Protein AF-A0A831UT98-F1 (afdb_monomer_lite)

Foldseek 3Di:
DPDDDDPVVVLLVCLCVVVVCVPLQQQNDVVVQCVVQVDPDPVSVVVSRFVPGDRPHDAPDDTNVVSVVVSVVVSVCCCVPVVVVVVVPDDPVNVVVVCCCVVPVVVVVVVVVQLVQAQVVLCVLLVFDKAADDPCCCVQQVFGIWGDQPQAIEGEHEDEPVLCVDPCNPVVVVVNVVSQVVNCVPRVAGYFYFYWYDDPNGIDGPCCVSSVVVNVRSVVSCVVVVNDD

Radius of gyration: 29.31 Å; chains: 1; bounding box: 62×38×78 Å

Structure (mmCIF, N/CA/C/O backbone):
data_AF-A0A831UT98-F1
#
_entry.id   AF-A0A831UT98-F1
#
loop_
_atom_site.group_PDB
_atom_site.id
_atom_site.type_symbol
_atom_site.label_atom_id
_atom_site.label_alt_id
_atom_site.label_comp_id
_atom_site.label_asym_id
_atom_site.label_entity_id
_atom_site.label_seq_id
_atom_site.pdbx_PDB_ins_code
_atom_site.Cartn_x
_atom_site.Cartn_y
_atom_site.Cartn_z
_atom_site.occupancy
_atom_site.B_iso_or_equiv
_atom_site.auth_seq_id
_atom_site.auth_comp_id
_atom_site.auth_asym_id
_atom_site.auth_atom_id
_atom_site.pdbx_PDB_model_num
ATOM 1 N N . MET A 1 1 ? 24.362 -18.039 -20.438 1.00 44.22 1 MET A N 1
ATOM 2 C CA . MET A 1 1 ? 23.027 -17.631 -19.960 1.00 44.22 1 MET A CA 1
ATOM 3 C C . MET A 1 1 ? 23.217 -17.172 -18.519 1.00 44.22 1 MET A C 1
ATOM 5 O O . MET A 1 1 ? 23.420 -18.020 -17.660 1.00 44.22 1 MET A O 1
ATOM 9 N N . GLU A 1 2 ? 23.352 -15.858 -18.282 1.00 43.28 2 GLU A N 1
ATOM 10 C CA . GLU A 1 2 ? 23.457 -15.320 -16.909 1.00 43.28 2 GLU A CA 1
ATOM 11 C C . GLU A 1 2 ? 22.191 -15.727 -16.120 1.00 43.28 2 GLU A C 1
ATOM 13 O O . GLU A 1 2 ? 21.112 -15.805 -16.718 1.00 43.28 2 GLU A O 1
ATOM 18 N N . PRO A 1 3 ? 22.298 -16.054 -14.820 1.00 48.25 3 PRO A N 1
ATOM 19 C CA . PRO A 1 3 ? 21.160 -16.535 -14.046 1.00 48.25 3 PRO A CA 1
ATOM 20 C C . PRO A 1 3 ? 20.066 -15.462 -13.976 1.00 48.25 3 PRO A C 1
ATOM 22 O O . PRO A 1 3 ? 20.364 -14.288 -13.750 1.00 48.25 3 PRO A O 1
ATOM 25 N N . ARG A 1 4 ? 18.800 -15.880 -14.136 1.00 51.44 4 ARG A N 1
ATOM 26 C CA . ARG A 1 4 ? 17.636 -15.055 -13.772 1.00 51.44 4 ARG A CA 1
ATOM 27 C C . ARG A 1 4 ? 17.813 -14.638 -12.313 1.00 51.44 4 ARG A C 1
ATOM 29 O O . ARG A 1 4 ? 17.951 -15.508 -11.453 1.00 51.44 4 ARG A O 1
ATOM 36 N N . GLY A 1 5 ? 17.866 -13.334 -12.062 1.00 57.56 5 GLY A N 1
ATOM 37 C CA . GLY A 1 5 ? 18.204 -12.751 -10.763 1.00 57.56 5 GLY A CA 1
ATOM 38 C C . GLY A 1 5 ? 19.567 -12.052 -10.686 1.00 57.56 5 GLY A C 1
ATOM 39 O O . GLY A 1 5 ? 20.093 -11.897 -9.585 1.00 57.56 5 GLY A O 1
ATOM 40 N N . SER A 1 6 ? 20.163 -11.621 -11.804 1.00 75.00 6 SER A N 1
ATOM 41 C CA . SER A 1 6 ? 21.359 -10.765 -11.754 1.00 75.00 6 SER A CA 1
ATOM 42 C C . SER A 1 6 ? 20.999 -9.329 -11.333 1.00 75.00 6 SER A C 1
ATOM 44 O O . SER A 1 6 ? 19.924 -8.826 -11.666 1.00 75.00 6 SER A O 1
ATOM 46 N N . SER A 1 7 ? 21.904 -8.619 -10.644 1.00 80.81 7 SER A N 1
ATOM 47 C CA . SER A 1 7 ? 21.695 -7.210 -10.248 1.00 80.81 7 SER A CA 1
ATOM 48 C C . SER A 1 7 ? 21.334 -6.300 -11.433 1.00 80.81 7 SER A C 1
ATOM 50 O O . SER A 1 7 ? 20.654 -5.291 -11.257 1.00 80.81 7 SER A O 1
ATOM 52 N N . LYS A 1 8 ? 21.744 -6.670 -12.657 1.00 88.75 8 LYS A N 1
ATOM 53 C CA . LYS A 1 8 ? 21.399 -5.956 -13.894 1.00 88.75 8 LYS A CA 1
ATOM 54 C C . LYS A 1 8 ? 19.922 -6.115 -14.255 1.00 88.75 8 LYS A C 1
ATOM 56 O O . LYS A 1 8 ? 19.288 -5.132 -14.623 1.00 88.75 8 LYS A O 1
ATOM 61 N N . GLU A 1 9 ? 19.367 -7.322 -14.136 1.00 92.25 9 GLU A N 1
ATOM 62 C CA . GLU A 1 9 ? 17.955 -7.596 -14.438 1.00 92.25 9 GLU A CA 1
ATOM 63 C C . GLU A 1 9 ? 17.027 -6.767 -13.545 1.00 92.25 9 GLU A C 1
ATOM 65 O O . GLU A 1 9 ? 16.035 -6.221 -14.022 1.00 92.25 9 GLU A O 1
ATOM 70 N N . TRP A 1 10 ? 17.389 -6.592 -12.271 1.00 92.75 10 TRP A N 1
ATOM 71 C CA . TRP A 1 10 ? 16.634 -5.747 -11.346 1.00 92.75 10 TRP A CA 1
ATOM 72 C C . TRP A 1 10 ? 16.574 -4.283 -11.809 1.00 92.75 10 TRP A C 1
ATOM 74 O O . TRP A 1 10 ? 15.484 -3.712 -11.887 1.00 92.75 10 TRP A O 1
ATOM 84 N N . ILE A 1 11 ? 17.715 -3.698 -12.197 1.00 93.50 11 ILE A N 1
ATOM 85 C CA . ILE A 1 11 ? 17.782 -2.317 -12.712 1.00 93.50 11 ILE A CA 1
ATOM 86 C C . ILE A 1 11 ? 16.980 -2.188 -14.011 1.00 93.50 11 ILE A C 1
ATOM 88 O O . ILE A 1 11 ? 16.175 -1.266 -14.153 1.00 93.50 11 ILE A O 1
ATOM 92 N N . LEU A 1 12 ? 17.164 -3.129 -14.944 1.00 96.00 12 LEU A N 1
ATOM 93 C CA . LEU A 1 12 ? 16.445 -3.148 -16.217 1.00 96.00 12 LEU A CA 1
ATOM 94 C C . LEU A 1 12 ? 14.933 -3.231 -15.997 1.00 96.00 12 LEU A C 1
ATOM 96 O O . LEU A 1 12 ? 14.188 -2.478 -16.616 1.00 96.00 12 LEU A O 1
ATOM 100 N N . ASN A 1 13 ? 14.475 -4.086 -15.083 1.00 95.50 13 ASN A N 1
ATOM 101 C CA . ASN A 1 13 ? 13.057 -4.246 -14.786 1.00 95.50 13 ASN A CA 1
ATOM 102 C C . ASN A 1 13 ? 12.460 -2.989 -14.134 1.00 95.50 13 ASN A C 1
ATOM 104 O O . ASN A 1 13 ? 11.376 -2.553 -14.529 1.00 95.50 13 ASN A O 1
ATOM 108 N N . ILE A 1 14 ? 13.162 -2.365 -13.180 1.00 94.25 14 ILE A N 1
ATOM 109 C CA . ILE A 1 14 ? 12.727 -1.091 -12.582 1.00 94.25 14 ILE A CA 1
ATOM 110 C C . ILE A 1 14 ? 12.574 -0.026 -13.660 1.00 94.25 14 ILE A C 1
ATOM 112 O O . ILE A 1 14 ? 11.525 0.610 -13.746 1.00 94.25 14 ILE A O 1
ATOM 116 N N . ALA A 1 15 ? 13.588 0.136 -14.504 1.00 96.25 15 ALA A N 1
ATOM 117 C CA . ALA A 1 15 ? 13.576 1.101 -15.589 1.00 96.25 15 ALA A CA 1
ATOM 118 C C . ALA A 1 15 ? 12.428 0.831 -16.579 1.00 96.25 15 ALA A C 1
ATOM 120 O O . ALA A 1 15 ? 11.616 1.714 -16.863 1.00 96.25 15 ALA A O 1
ATOM 121 N N . PHE A 1 16 ? 12.304 -0.408 -17.053 1.00 96.94 16 PHE A N 1
ATOM 122 C CA . PHE A 1 16 ? 11.298 -0.809 -18.033 1.00 96.94 16 PHE A CA 1
ATOM 123 C C . PHE A 1 16 ? 9.865 -0.569 -17.529 1.00 96.94 16 PHE A C 1
ATOM 125 O O . PHE A 1 16 ? 9.021 -0.083 -18.283 1.00 96.94 16 PHE A O 1
ATOM 132 N N . ASN A 1 17 ? 9.604 -0.821 -16.239 1.00 96.88 17 ASN A N 1
ATOM 133 C CA . ASN A 1 17 ? 8.317 -0.517 -15.606 1.00 96.88 17 ASN A CA 1
ATOM 134 C C . ASN A 1 17 ? 8.116 0.980 -15.349 1.00 96.88 17 ASN A C 1
ATOM 136 O O . ASN A 1 17 ? 7.030 1.499 -15.611 1.00 96.88 17 ASN A O 1
ATOM 140 N N . ARG A 1 18 ? 9.139 1.682 -14.849 1.00 96.06 18 ARG A N 1
ATOM 141 C CA . ARG A 1 18 ? 9.070 3.115 -14.531 1.00 96.06 18 ARG A CA 1
ATOM 142 C C . ARG A 1 18 ? 8.706 3.947 -15.756 1.00 96.06 18 ARG A C 1
ATOM 144 O O . ARG A 1 18 ? 7.820 4.792 -15.671 1.00 96.06 18 ARG A O 1
ATOM 151 N N . TRP A 1 19 ? 9.355 3.684 -16.890 1.00 96.69 19 TRP A N 1
ATOM 152 C CA . TRP A 1 19 ? 9.052 4.342 -18.166 1.00 96.69 19 TRP A CA 1
ATOM 153 C C . TRP A 1 19 ? 7.964 3.632 -18.977 1.00 96.69 19 TRP A C 1
ATOM 155 O O . TRP A 1 19 ? 7.684 4.029 -20.104 1.00 96.69 19 TRP A O 1
ATOM 165 N N . GLN A 1 20 ? 7.312 2.627 -18.384 1.00 96.81 20 GLN A N 1
ATOM 166 C CA . GLN A 1 20 ? 6.131 1.952 -18.920 1.00 96.81 20 GLN A CA 1
ATOM 167 C C . GLN A 1 20 ? 6.330 1.273 -20.282 1.00 96.81 20 GLN A C 1
ATOM 169 O O . GLN A 1 20 ? 5.356 0.965 -20.968 1.00 96.81 20 GLN A O 1
ATOM 174 N N . TYR A 1 21 ? 7.569 0.965 -20.663 1.00 97.25 21 TYR A N 1
ATOM 175 C CA . TYR A 1 21 ? 7.864 0.277 -21.919 1.00 97.25 21 TYR A CA 1
ATOM 176 C C . TYR A 1 21 ? 7.291 -1.150 -21.972 1.00 97.25 21 TYR A C 1
ATOM 178 O O . TYR A 1 21 ? 7.141 -1.712 -23.051 1.00 97.25 21 TYR A O 1
ATOM 186 N N . ASN A 1 22 ? 6.878 -1.713 -20.831 1.00 94.88 22 ASN A N 1
ATOM 187 C CA . ASN A 1 22 ? 6.155 -2.984 -20.750 1.00 94.88 22 ASN A CA 1
ATOM 188 C C . ASN A 1 22 ? 4.653 -2.901 -21.076 1.00 94.88 22 ASN A C 1
ATOM 190 O O . ASN A 1 22 ? 3.966 -3.924 -21.061 1.00 94.88 22 ASN A O 1
ATOM 194 N N . ARG A 1 23 ? 4.096 -1.706 -21.288 1.00 96.88 23 ARG A N 1
ATOM 195 C CA . ARG A 1 23 ? 2.651 -1.526 -21.473 1.00 96.88 23 ARG A CA 1
ATOM 196 C C . ARG A 1 23 ? 2.213 -1.793 -22.919 1.00 96.88 23 ARG A C 1
ATOM 198 O O . ARG A 1 23 ? 3.001 -1.612 -23.848 1.00 96.88 23 ARG A O 1
ATOM 205 N N . PRO A 1 24 ? 0.923 -2.115 -23.151 1.00 97.00 24 PRO A N 1
ATOM 206 C CA . PRO A 1 24 ? 0.414 -2.416 -24.492 1.00 97.00 24 PRO A CA 1
ATOM 207 C C . PRO A 1 24 ? 0.608 -1.318 -25.541 1.00 97.00 24 PRO A C 1
ATOM 209 O O . PRO A 1 24 ? 0.622 -1.609 -26.733 1.00 97.00 24 PRO A O 1
ATOM 212 N N . HIS A 1 25 ? 0.788 -0.066 -25.124 1.00 95.69 25 HIS A N 1
ATOM 213 C CA . HIS A 1 25 ? 1.070 1.026 -26.048 1.00 95.69 25 HIS A CA 1
ATOM 214 C C . HIS A 1 25 ? 2.477 0.982 -26.660 1.00 95.69 25 HIS A C 1
ATOM 216 O O . HIS A 1 25 ? 2.677 1.625 -27.680 1.00 95.69 25 HIS A O 1
ATOM 222 N N . TYR A 1 26 ? 3.408 0.201 -26.103 1.00 96.88 26 TYR A N 1
ATOM 223 C CA . TYR A 1 26 ? 4.732 -0.048 -26.688 1.00 96.88 26 TYR A CA 1
ATOM 224 C C . TYR A 1 26 ? 4.892 -1.479 -27.207 1.00 96.88 26 TYR A C 1
ATOM 226 O O . TYR A 1 26 ? 5.498 -1.686 -28.245 1.00 96.88 26 TYR A O 1
ATOM 234 N N . VAL A 1 27 ? 4.342 -2.482 -26.521 1.00 97.06 27 VAL A N 1
ATOM 235 C CA . VAL A 1 27 ? 4.624 -3.895 -26.859 1.00 97.06 27 VAL A CA 1
ATOM 236 C C . VAL A 1 27 ? 3.394 -4.694 -27.286 1.00 97.06 27 VAL A C 1
ATOM 238 O O . VAL A 1 27 ? 3.493 -5.894 -27.539 1.00 97.06 27 VAL A O 1
ATOM 241 N N . GLY A 1 28 ? 2.227 -4.054 -27.376 1.00 96.88 28 GLY A N 1
ATOM 242 C CA . GLY A 1 28 ? 0.961 -4.734 -27.643 1.00 96.88 28 GLY A CA 1
ATOM 243 C C . GLY A 1 28 ? 0.465 -5.570 -26.456 1.00 96.88 28 GLY A C 1
ATOM 244 O O . GLY A 1 28 ? 1.067 -5.625 -25.380 1.00 96.88 28 GLY A O 1
ATOM 245 N N . LYS A 1 29 ? -0.692 -6.215 -26.617 1.00 97.00 29 LYS A N 1
ATOM 246 C CA . LYS A 1 29 ? -1.312 -7.020 -25.555 1.00 97.00 29 LYS A CA 1
ATOM 247 C C . LYS A 1 29 ? -0.688 -8.418 -25.480 1.00 97.00 29 LYS A C 1
ATOM 249 O O . LYS A 1 29 ? -1.28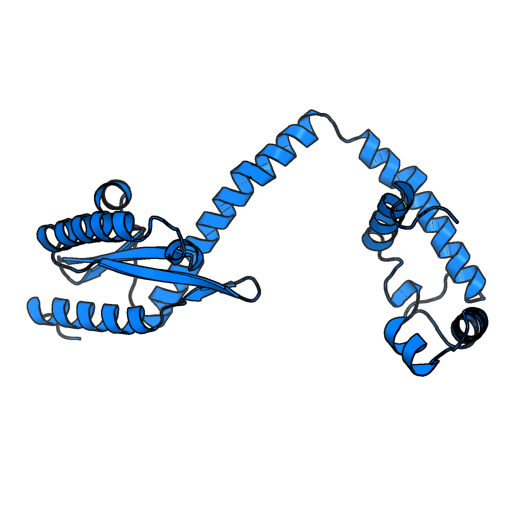1 -9.392 -25.942 1.00 97.00 29 LYS A O 1
ATOM 254 N N . LEU A 1 30 ? 0.500 -8.512 -24.882 1.00 96.31 30 LEU A N 1
ATOM 255 C CA . LEU A 1 30 ? 1.314 -9.737 -24.846 1.00 96.31 30 LEU A CA 1
ATOM 256 C C . LEU A 1 30 ? 0.546 -10.978 -24.364 1.00 96.31 30 LEU A C 1
ATOM 258 O O . LEU A 1 30 ? 0.514 -11.981 -25.067 1.00 96.31 30 LEU A O 1
ATOM 262 N N . SER A 1 31 ? -0.121 -10.908 -23.204 1.00 96.38 31 SER A N 1
ATOM 263 C CA . SER A 1 31 ? -0.831 -12.066 -22.632 1.00 96.38 31 SER A CA 1
ATOM 264 C C . SER A 1 31 ? -2.002 -12.556 -23.486 1.00 96.38 31 SER A C 1
ATOM 266 O O . SER A 1 31 ? -2.291 -13.745 -23.496 1.00 96.38 31 SER A O 1
ATOM 268 N N . GLU A 1 32 ? -2.711 -11.655 -24.166 1.00 97.44 32 GLU A N 1
ATOM 269 C CA . GLU A 1 32 ? -3.797 -12.012 -25.090 1.00 97.44 32 GLU A CA 1
ATOM 270 C C . GLU A 1 32 ? -3.213 -12.659 -26.350 1.00 97.44 32 GLU A C 1
ATOM 272 O O . GLU A 1 32 ? -3.573 -13.783 -26.689 1.00 97.44 32 GLU A O 1
ATOM 277 N N . SER A 1 33 ? -2.210 -12.005 -26.939 1.00 97.56 33 SER A N 1
ATOM 278 C CA . SER A 1 33 ? -1.583 -12.412 -28.198 1.00 97.56 33 SER A CA 1
ATOM 279 C C . SER A 1 33 ? -0.889 -13.772 -28.107 1.00 97.56 33 SER A C 1
ATOM 281 O O . SER A 1 33 ? -1.003 -14.585 -29.017 1.00 97.56 33 SER A O 1
ATOM 283 N N . ILE A 1 34 ? -0.183 -14.054 -27.005 1.00 98.00 34 ILE A N 1
ATOM 284 C CA . ILE A 1 34 ? 0.513 -15.339 -26.844 1.00 98.00 34 ILE A CA 1
ATOM 285 C C . ILE A 1 34 ? -0.460 -16.500 -26.604 1.00 98.00 34 ILE A C 1
ATOM 287 O O . ILE A 1 34 ? -0.178 -17.626 -27.006 1.00 98.00 34 ILE A O 1
ATOM 291 N N . ARG A 1 35 ? -1.624 -16.234 -25.991 1.00 98.12 35 ARG A N 1
ATOM 292 C CA . ARG A 1 35 ? -2.695 -17.232 -25.834 1.00 98.12 35 ARG A CA 1
ATOM 293 C C . ARG A 1 35 ? -3.400 -17.522 -27.153 1.00 98.12 35 ARG A C 1
ATOM 295 O O . ARG A 1 35 ? -3.726 -18.674 -27.399 1.00 98.12 35 ARG A O 1
ATOM 302 N N . GLU A 1 36 ? -3.613 -16.499 -27.978 1.00 97.50 36 GLU A N 1
ATOM 303 C CA . GLU A 1 36 ? -4.157 -16.655 -29.332 1.00 97.50 36 GLU A CA 1
ATOM 304 C C . GLU A 1 36 ? -3.189 -17.424 -30.243 1.00 97.50 36 GLU A C 1
ATOM 306 O O . GLU A 1 36 ? -3.605 -18.322 -30.968 1.00 97.50 36 GLU A O 1
ATOM 311 N N . CYS A 1 37 ? -1.891 -17.121 -30.156 1.00 97.19 37 CYS A N 1
ATOM 312 C CA . CYS A 1 37 ? -0.850 -17.816 -30.909 1.00 97.19 37 CYS A CA 1
ATOM 313 C C . CYS A 1 37 ? -0.673 -19.281 -30.474 1.00 97.19 37 CYS A C 1
ATOM 315 O O . CYS A 1 37 ? -0.448 -20.139 -31.324 1.00 97.19 37 CYS A O 1
ATOM 317 N N . ALA A 1 38 ? -0.756 -19.557 -29.165 1.00 97.38 38 ALA A N 1
ATOM 318 C CA . ALA A 1 38 ? -0.465 -20.859 -28.557 1.00 97.38 38 ALA A CA 1
ATOM 319 C C . ALA A 1 38 ? 0.823 -21.536 -29.106 1.00 97.38 38 ALA A C 1
ATOM 321 O O . ALA A 1 38 ? 0.775 -22.699 -29.522 1.00 97.38 38 ALA A O 1
ATOM 322 N N . PRO A 1 39 ? 1.973 -20.825 -29.129 1.00 97.69 39 PRO A N 1
ATOM 323 C CA . PRO A 1 39 ? 3.191 -21.300 -29.782 1.00 97.69 39 PRO A CA 1
ATOM 324 C C . PRO A 1 39 ? 3.818 -22.474 -29.022 1.00 97.69 39 PRO A C 1
ATOM 326 O O . PRO A 1 39 ? 3.790 -22.524 -27.789 1.00 97.69 39 PRO A O 1
ATOM 329 N N . ARG A 1 40 ? 4.429 -23.408 -29.754 1.00 97.88 40 ARG A N 1
ATOM 330 C CA . ARG A 1 40 ? 5.189 -24.540 -29.197 1.00 97.88 40 ARG A CA 1
ATOM 331 C C . ARG A 1 40 ? 6.674 -24.233 -29.062 1.00 97.88 40 ARG A C 1
ATOM 333 O O . ARG A 1 40 ? 7.344 -24.869 -28.251 1.00 97.88 40 ARG A O 1
ATOM 340 N N . THR A 1 41 ? 7.181 -23.280 -29.841 1.00 98.19 41 THR A N 1
ATOM 341 C CA . THR A 1 41 ? 8.582 -22.850 -29.794 1.00 98.19 41 THR A CA 1
ATOM 342 C C . THR A 1 41 ? 8.704 -21.332 -29.690 1.00 98.19 41 THR A C 1
ATOM 344 O O . THR A 1 41 ? 7.746 -20.591 -29.924 1.00 98.19 41 THR A O 1
ATOM 347 N N . LEU A 1 42 ? 9.895 -20.859 -29.317 1.00 97.38 42 LEU A N 1
ATOM 348 C CA . LEU A 1 42 ? 10.180 -19.427 -29.255 1.00 97.38 42 LEU A CA 1
ATOM 349 C C . LEU A 1 42 ? 10.124 -18.795 -30.649 1.00 97.38 42 LEU A C 1
ATOM 351 O O . LEU A 1 42 ? 9.556 -17.724 -30.809 1.00 97.38 42 LEU A O 1
ATOM 355 N N . GLU A 1 43 ? 10.639 -19.484 -31.659 1.00 98.12 43 GLU A N 1
ATOM 356 C CA . GLU A 1 43 ? 10.677 -19.009 -33.043 1.00 98.12 43 GLU A CA 1
ATOM 357 C C . GLU A 1 43 ? 9.258 -18.855 -33.614 1.00 98.12 43 GLU A C 1
ATOM 359 O O . GLU A 1 43 ? 8.968 -17.906 -34.344 1.00 98.12 43 GLU A O 1
ATOM 364 N N . GLU A 1 44 ? 8.342 -19.765 -33.254 1.00 98.12 44 GLU A N 1
ATOM 365 C CA . GLU A 1 44 ? 6.921 -19.636 -33.593 1.00 98.12 44 GLU A CA 1
ATOM 366 C C . GLU A 1 44 ? 6.305 -18.384 -32.963 1.00 98.12 44 GLU A C 1
ATOM 368 O O . GLU A 1 44 ? 5.559 -17.664 -33.635 1.00 98.12 44 GLU A O 1
ATOM 373 N N . TRP A 1 45 ? 6.644 -18.106 -31.701 1.00 98.25 45 TRP A N 1
ATOM 374 C CA . TRP A 1 45 ? 6.197 -16.903 -31.011 1.00 98.25 45 TRP A CA 1
ATOM 375 C C . TRP A 1 45 ? 6.775 -15.630 -31.632 1.00 98.25 45 TRP A C 1
ATOM 377 O O . TRP A 1 45 ? 6.017 -14.706 -31.906 1.00 98.25 45 TRP A O 1
ATOM 387 N N . GLU A 1 46 ? 8.084 -15.570 -31.882 1.00 98.00 46 GLU A N 1
ATOM 388 C CA . GLU A 1 46 ? 8.753 -14.401 -32.467 1.00 98.00 46 GLU A CA 1
ATOM 389 C C . GLU A 1 46 ? 8.168 -14.056 -33.835 1.00 98.00 46 GLU A C 1
ATOM 391 O O . GLU A 1 46 ? 7.780 -12.909 -34.073 1.00 98.00 46 GLU A O 1
ATOM 396 N N . ARG A 1 47 ? 8.000 -15.061 -34.705 1.00 98.00 47 ARG A N 1
ATOM 397 C CA . ARG A 1 47 ? 7.365 -14.875 -36.013 1.00 98.00 47 ARG A CA 1
ATOM 398 C C . ARG A 1 47 ? 5.945 -14.329 -35.870 1.00 98.00 47 ARG A C 1
ATOM 400 O O . ARG A 1 47 ? 5.615 -13.321 -36.493 1.00 98.00 47 ARG A O 1
ATOM 407 N N . TYR A 1 48 ? 5.114 -14.949 -35.026 1.00 98.38 48 TYR A N 1
ATOM 408 C CA . TYR A 1 48 ? 3.749 -14.466 -34.791 1.00 98.38 48 TYR A CA 1
ATOM 409 C C . TYR A 1 48 ? 3.740 -13.036 -34.244 1.00 98.38 48 TYR A C 1
ATOM 411 O O . TYR A 1 48 ? 2.961 -12.199 -34.700 1.00 98.38 48 TYR A O 1
ATOM 419 N N . TYR A 1 49 ? 4.613 -12.739 -33.283 1.00 98.44 49 TYR A N 1
ATOM 420 C CA . TYR A 1 49 ? 4.702 -11.435 -32.648 1.00 98.44 49 TYR A CA 1
ATOM 421 C C . TYR A 1 49 ? 5.018 -10.338 -33.667 1.00 98.44 49 TYR A C 1
ATOM 423 O O . TYR A 1 49 ? 4.262 -9.371 -33.783 1.00 98.44 49 TYR A O 1
ATOM 431 N N . PHE A 1 50 ? 6.085 -10.506 -34.452 1.00 98.12 50 PHE A N 1
ATOM 432 C CA . PHE A 1 50 ? 6.495 -9.503 -35.431 1.00 98.12 50 PHE A CA 1
ATOM 433 C C . PHE A 1 50 ? 5.483 -9.339 -36.570 1.00 98.12 50 PHE A C 1
ATOM 435 O O . PHE A 1 50 ? 5.257 -8.222 -37.045 1.00 98.12 50 PHE A O 1
ATOM 442 N N . GLU A 1 51 ? 4.791 -10.406 -36.964 1.00 96.94 51 GLU A N 1
ATOM 443 C CA . GLU A 1 51 ? 3.778 -10.343 -38.018 1.00 96.94 51 GLU A CA 1
ATOM 444 C C . GLU A 1 51 ? 2.444 -9.751 -37.545 1.00 96.94 51 GLU A C 1
ATOM 446 O O . GLU A 1 51 ? 1.851 -8.946 -38.266 1.00 96.94 51 GLU A O 1
ATOM 451 N N . LYS A 1 52 ? 1.959 -10.137 -36.357 1.00 97.12 52 LYS A N 1
ATOM 452 C CA . LYS A 1 52 ? 0.559 -9.925 -35.940 1.00 97.12 52 LYS A CA 1
ATOM 453 C C . LYS A 1 52 ? 0.382 -8.954 -34.783 1.00 97.12 52 LYS A C 1
ATOM 455 O O . LYS A 1 52 ? -0.631 -8.258 -34.732 1.00 97.12 52 LYS A O 1
ATOM 460 N N . VAL A 1 53 ? 1.328 -8.886 -33.850 1.00 97.50 53 VAL A N 1
ATOM 461 C CA . VAL A 1 53 ? 1.165 -8.066 -32.645 1.00 97.50 53 VAL A CA 1
ATOM 462 C C . VAL A 1 53 ? 1.581 -6.634 -32.936 1.00 97.50 53 VAL A C 1
ATOM 464 O O . VAL A 1 53 ? 2.632 -6.379 -33.520 1.00 97.50 53 VAL A O 1
ATOM 467 N N . ARG A 1 54 ? 0.747 -5.673 -32.534 1.00 96.88 54 ARG A N 1
ATOM 468 C CA . ARG A 1 54 ? 1.030 -4.245 -32.700 1.00 96.88 54 ARG A CA 1
ATOM 469 C C . ARG A 1 54 ? 0.803 -3.478 -31.398 1.00 96.88 54 ARG A C 1
ATOM 471 O O . ARG A 1 54 ? -0.105 -3.830 -30.635 1.00 96.88 54 ARG A O 1
ATOM 478 N N . PRO A 1 55 ? 1.610 -2.437 -31.130 1.00 97.00 55 PRO A N 1
ATOM 479 C CA . PRO A 1 55 ? 1.328 -1.499 -30.056 1.00 97.00 55 PRO A CA 1
ATOM 480 C C . PRO A 1 55 ? 0.001 -0.778 -30.292 1.00 97.00 55 PRO A C 1
ATOM 482 O O . PRO A 1 55 ? -0.436 -0.591 -31.426 1.00 97.00 55 PRO A O 1
ATOM 485 N N . THR A 1 56 ? -0.633 -0.317 -29.214 1.00 94.50 56 THR A N 1
ATOM 486 C CA . THR A 1 56 ? -1.842 0.518 -29.331 1.00 94.50 56 THR A CA 1
ATOM 487 C C . THR A 1 56 ? -1.533 1.967 -29.723 1.00 94.50 56 THR A C 1
ATOM 489 O O . THR A 1 56 ? -2.454 2.730 -29.998 1.00 94.50 56 THR A O 1
ATOM 492 N N . GLN A 1 57 ? -0.259 2.371 -29.710 1.00 93.94 57 GLN A N 1
ATOM 493 C CA . GLN A 1 57 ? 0.210 3.672 -30.190 1.00 93.94 57 GLN A CA 1
ATOM 494 C C . GLN A 1 57 ? 1.067 3.518 -31.447 1.00 93.94 57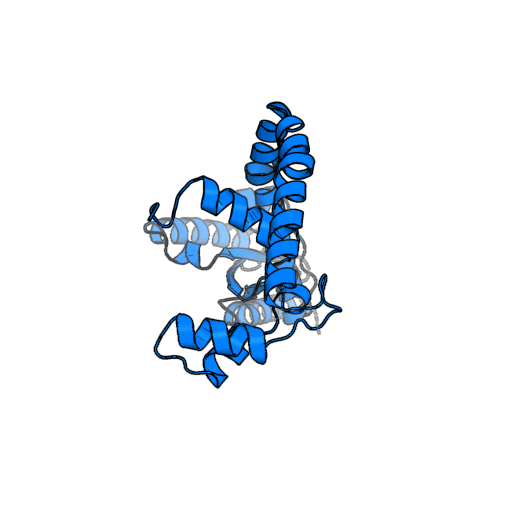 GLN A C 1
ATOM 496 O O . GLN A 1 57 ? 1.424 2.413 -31.850 1.00 93.94 57 GLN A O 1
ATOM 501 N N . LYS A 1 58 ? 1.394 4.653 -32.075 1.00 95.25 58 LYS A N 1
ATOM 502 C CA . LYS A 1 58 ? 2.245 4.691 -33.263 1.00 95.25 58 LYS A CA 1
ATOM 503 C C . LYS A 1 58 ? 3.610 4.064 -32.962 1.00 95.25 58 LYS A C 1
ATOM 505 O O . LYS A 1 58 ? 4.267 4.432 -31.989 1.00 95.25 58 LYS A O 1
ATOM 510 N N . MET A 1 59 ? 4.032 3.156 -33.837 1.00 96.50 59 MET A N 1
ATOM 511 C CA . MET A 1 59 ? 5.348 2.533 -33.766 1.00 96.50 59 MET A CA 1
ATOM 512 C C . MET A 1 59 ? 6.466 3.564 -33.939 1.00 96.50 59 MET A C 1
ATOM 514 O O . MET A 1 59 ? 6.313 4.589 -34.603 1.00 96.50 59 MET A O 1
ATOM 518 N N . LEU A 1 60 ? 7.602 3.268 -33.314 1.00 96.19 60 LEU A N 1
ATOM 519 C CA . LEU A 1 60 ? 8.800 4.113 -33.337 1.00 96.19 60 LEU A CA 1
ATOM 520 C C . LEU A 1 60 ? 9.687 3.861 -34.565 1.00 96.19 60 LEU A C 1
ATOM 522 O O . LEU A 1 60 ? 10.643 4.598 -34.776 1.00 96.19 60 LEU A O 1
ATOM 526 N N . ALA A 1 61 ? 9.372 2.821 -35.332 1.00 96.50 61 ALA A N 1
ATOM 527 C CA . ALA A 1 61 ? 10.046 2.412 -36.554 1.00 96.50 61 ALA A CA 1
ATOM 528 C C . ALA A 1 61 ? 9.034 1.731 -37.488 1.00 96.50 61 ALA A C 1
ATOM 530 O O . ALA A 1 61 ? 7.883 1.504 -37.097 1.00 96.50 61 ALA A O 1
ATOM 531 N N . ASP A 1 62 ? 9.469 1.403 -38.701 1.00 96.19 62 ASP A N 1
ATOM 532 C CA . ASP A 1 62 ? 8.601 0.856 -39.745 1.00 96.19 62 ASP A CA 1
ATOM 533 C C . ASP A 1 62 ? 8.264 -0.623 -39.509 1.00 96.19 62 ASP A C 1
ATOM 535 O O . ASP A 1 62 ? 7.158 -1.073 -39.819 1.00 96.19 62 ASP A O 1
ATOM 539 N N . THR A 1 63 ? 9.184 -1.377 -38.903 1.00 97.38 63 THR A N 1
ATOM 540 C CA . THR A 1 63 ? 8.984 -2.790 -38.558 1.00 97.38 63 THR A CA 1
ATOM 541 C C . THR A 1 63 ? 8.832 -3.002 -37.053 1.00 97.38 63 THR A C 1
ATOM 543 O O . THR A 1 63 ? 9.293 -2.207 -36.230 1.00 97.38 63 THR A O 1
ATOM 546 N N . MET A 1 64 ? 8.158 -4.092 -36.663 1.00 97.06 64 MET A N 1
ATOM 547 C CA . MET A 1 64 ? 7.937 -4.404 -35.245 1.00 97.06 64 MET A CA 1
ATOM 548 C C . MET A 1 64 ? 9.243 -4.765 -34.530 1.00 97.06 64 MET A C 1
ATOM 550 O O . MET A 1 64 ? 9.434 -4.407 -33.371 1.00 97.06 64 MET A O 1
ATOM 554 N N . GLU A 1 65 ? 10.165 -5.413 -35.237 1.00 97.38 65 GLU A N 1
ATOM 555 C CA . GLU A 1 65 ? 11.499 -5.725 -34.731 1.00 97.38 65 GLU A CA 1
ATOM 556 C C . GLU A 1 65 ? 12.317 -4.450 -34.473 1.00 97.38 65 GLU A C 1
ATOM 558 O O . GLU A 1 65 ? 12.817 -4.241 -33.366 1.00 97.38 65 GLU A O 1
ATOM 563 N N . GLU A 1 66 ? 12.387 -3.535 -35.444 1.00 97.88 66 GLU A N 1
ATOM 564 C CA . GLU A 1 66 ? 13.072 -2.251 -35.255 1.00 97.88 66 GLU A CA 1
ATOM 565 C C . GLU A 1 66 ? 12.401 -1.393 -34.182 1.00 97.88 66 GLU A C 1
ATOM 567 O O . GLU A 1 66 ? 13.084 -0.678 -33.450 1.00 97.88 66 GLU A O 1
ATOM 572 N N . HIS A 1 67 ? 11.078 -1.492 -34.041 1.00 98.00 67 HIS A N 1
ATOM 573 C CA . HIS A 1 67 ? 10.349 -0.819 -32.976 1.00 98.00 67 HIS A CA 1
ATOM 574 C C . HIS A 1 67 ? 10.783 -1.310 -31.588 1.00 98.00 67 HIS A C 1
ATOM 576 O O . HIS A 1 67 ? 11.020 -0.477 -30.709 1.00 98.00 67 HIS A O 1
ATOM 582 N N . LEU A 1 68 ? 10.942 -2.626 -31.391 1.00 98.06 68 LEU A N 1
ATOM 583 C CA . LEU A 1 68 ? 11.478 -3.176 -30.142 1.00 98.06 68 LEU A CA 1
ATOM 584 C C . LEU A 1 68 ? 12.933 -2.758 -29.908 1.00 98.06 68 LEU A C 1
ATOM 586 O O . LEU A 1 68 ? 13.284 -2.363 -28.794 1.00 98.06 68 LEU A O 1
ATOM 590 N N . ASN A 1 69 ? 13.766 -2.781 -30.951 1.00 98.12 69 ASN A N 1
ATOM 591 C CA . ASN A 1 69 ? 15.149 -2.310 -30.863 1.00 98.12 69 ASN A CA 1
ATOM 592 C C . ASN A 1 69 ? 15.212 -0.837 -30.437 1.00 98.12 69 ASN A C 1
ATOM 594 O O . ASN A 1 69 ? 16.021 -0.465 -29.587 1.00 98.12 69 ASN A O 1
ATOM 598 N N . GLU A 1 70 ? 14.323 0.000 -30.969 1.00 98.31 70 GLU A N 1
ATOM 599 C CA . GLU A 1 70 ? 14.233 1.413 -30.610 1.00 98.31 70 GLU A CA 1
ATOM 600 C C . GLU A 1 70 ? 13.743 1.627 -29.170 1.00 98.31 70 GLU A C 1
ATOM 602 O O . GLU A 1 70 ? 14.278 2.482 -28.461 1.00 98.31 70 GLU A O 1
ATOM 607 N N . ILE A 1 71 ? 12.802 0.812 -28.679 1.00 98.19 71 ILE A N 1
ATOM 608 C CA . ILE A 1 71 ? 12.452 0.785 -27.248 1.00 98.19 71 ILE A CA 1
ATOM 609 C C . ILE A 1 71 ? 13.695 0.463 -26.405 1.00 98.19 71 ILE A C 1
ATOM 611 O O . ILE A 1 71 ? 13.955 1.149 -25.416 1.00 98.19 71 ILE A O 1
ATOM 615 N N . GLY A 1 72 ? 14.492 -0.529 -26.813 1.00 98.12 72 GLY A N 1
ATOM 616 C CA . GLY A 1 72 ? 15.742 -0.896 -26.145 1.00 98.12 72 GLY A CA 1
ATOM 617 C C . GLY A 1 72 ? 16.763 0.247 -26.099 1.00 98.12 72 GLY A C 1
ATOM 618 O O . GLY A 1 72 ? 17.313 0.537 -25.035 1.00 98.12 72 GLY A O 1
ATOM 619 N N . ARG A 1 73 ? 16.972 0.959 -27.215 1.00 98.50 73 ARG A N 1
ATOM 620 C CA . ARG A 1 73 ? 17.860 2.139 -27.266 1.00 98.50 73 ARG A CA 1
ATOM 621 C C . ARG A 1 73 ? 17.380 3.254 -26.343 1.00 98.50 73 ARG A C 1
ATOM 623 O O . ARG A 1 73 ? 18.178 3.842 -25.615 1.00 98.50 73 ARG A O 1
ATOM 630 N N . ARG A 1 74 ? 16.075 3.526 -26.324 1.00 98.25 74 ARG A N 1
ATOM 631 C CA . ARG A 1 74 ? 15.497 4.540 -25.431 1.00 98.25 74 ARG A CA 1
ATOM 632 C C . ARG A 1 74 ? 15.619 4.143 -23.969 1.00 98.25 74 ARG A C 1
ATOM 634 O O . ARG A 1 74 ? 15.969 4.988 -23.151 1.00 98.25 74 ARG A O 1
ATOM 641 N N . LEU A 1 75 ? 15.384 2.873 -23.640 1.00 98.19 75 LEU A N 1
ATOM 642 C CA . LEU A 1 75 ? 15.603 2.343 -22.296 1.00 98.19 75 LEU A CA 1
ATOM 643 C C . LEU A 1 75 ? 17.059 2.541 -21.858 1.00 98.19 75 LEU A C 1
ATOM 645 O O . LEU A 1 75 ? 17.289 2.987 -20.736 1.00 98.19 75 LEU A O 1
ATOM 649 N N . TYR A 1 76 ? 18.024 2.267 -22.742 1.00 98.00 76 TYR A N 1
ATOM 650 C CA . TYR A 1 76 ? 19.439 2.514 -22.468 1.00 98.00 76 TYR A CA 1
ATOM 651 C C . TYR A 1 76 ? 19.692 3.981 -22.105 1.00 98.00 76 TYR A C 1
ATOM 653 O O . TYR A 1 76 ? 20.195 4.232 -21.015 1.00 98.00 76 TYR A O 1
ATOM 661 N N . VAL A 1 77 ? 19.248 4.933 -22.937 1.00 97.94 77 VAL A N 1
ATOM 662 C CA . VAL A 1 77 ? 19.381 6.380 -22.670 1.00 97.94 77 VAL A CA 1
ATOM 663 C C . VAL A 1 77 ? 18.733 6.767 -21.335 1.00 97.94 77 VAL A C 1
ATOM 665 O O . VAL A 1 77 ? 19.330 7.475 -20.524 1.00 97.94 77 VAL A O 1
ATOM 668 N N . LYS A 1 78 ? 17.524 6.260 -21.047 1.00 97.94 78 LYS A N 1
ATOM 669 C CA . LYS A 1 78 ? 16.841 6.503 -19.766 1.00 97.94 78 LYS A CA 1
ATOM 670 C C . LYS A 1 78 ? 17.655 6.033 -18.565 1.00 97.94 78 LYS A C 1
ATOM 672 O O . LYS A 1 78 ? 17.678 6.725 -17.552 1.00 97.94 78 LYS A O 1
ATOM 677 N N . ILE A 1 79 ? 18.322 4.889 -18.668 1.00 97.06 79 ILE A N 1
ATOM 678 C CA . ILE A 1 79 ? 19.154 4.358 -17.588 1.00 97.06 79 ILE A CA 1
ATOM 679 C C . ILE A 1 79 ? 20.478 5.123 -17.489 1.00 97.06 79 ILE A C 1
ATOM 681 O O . ILE A 1 79 ? 20.839 5.576 -16.406 1.00 97.06 79 ILE A O 1
ATOM 685 N N . SER A 1 80 ? 21.205 5.263 -18.599 1.00 97.00 80 SER A N 1
ATOM 686 C CA . SER A 1 80 ? 22.566 5.805 -18.611 1.00 97.00 80 SER A CA 1
ATOM 687 C C . SER A 1 80 ? 22.627 7.293 -18.291 1.00 97.00 80 SER A C 1
ATOM 689 O O . SER A 1 80 ? 23.640 7.746 -17.766 1.00 97.00 80 SER A O 1
ATOM 691 N N . GLU A 1 81 ? 21.565 8.036 -18.604 1.00 96.00 81 GLU A N 1
ATOM 692 C CA . GLU A 1 81 ? 21.491 9.476 -18.367 1.00 96.00 81 GLU A CA 1
ATOM 693 C C . GLU A 1 81 ? 20.591 9.792 -17.172 1.00 96.00 81 GLU A C 1
ATOM 695 O O . GLU A 1 81 ? 21.067 10.306 -16.166 1.00 96.00 81 GLU A O 1
ATOM 700 N N . GLN A 1 82 ? 19.298 9.457 -17.246 1.00 96.31 82 GLN A N 1
ATOM 701 C CA . GLN A 1 82 ? 18.323 9.921 -16.250 1.00 96.31 82 GLN A CA 1
ATOM 702 C C . GLN A 1 82 ? 18.436 9.148 -14.935 1.00 96.31 82 GLN A C 1
ATOM 704 O O . GLN A 1 82 ? 18.637 9.757 -13.890 1.00 96.31 82 GLN A O 1
ATOM 709 N N . LEU A 1 83 ? 18.354 7.811 -14.976 1.00 95.12 83 LEU A N 1
ATOM 710 C CA . LEU A 1 83 ? 18.440 6.994 -13.760 1.00 95.12 83 LEU A CA 1
ATOM 711 C C . LEU A 1 83 ? 19.783 7.185 -13.062 1.00 95.12 83 LEU A C 1
ATOM 713 O O . LEU A 1 83 ? 19.830 7.305 -11.844 1.00 95.12 83 LEU A O 1
ATOM 717 N N . ARG A 1 84 ? 20.869 7.210 -13.840 1.00 95.69 84 ARG A N 1
ATOM 718 C CA . ARG A 1 84 ? 22.212 7.423 -13.315 1.00 95.69 84 ARG A CA 1
ATOM 719 C C . ARG A 1 84 ? 22.336 8.776 -12.616 1.00 95.69 84 ARG A C 1
ATOM 721 O O . ARG A 1 84 ? 22.775 8.794 -11.474 1.00 95.69 84 ARG A O 1
ATOM 728 N N . ALA A 1 85 ? 21.923 9.869 -13.262 1.00 97.31 85 ALA A N 1
ATOM 729 C CA . ALA A 1 85 ? 21.990 11.200 -12.662 1.00 97.31 85 ALA A CA 1
ATOM 730 C C . ALA A 1 85 ? 21.141 11.302 -11.385 1.00 97.31 85 ALA A C 1
ATOM 732 O O . ALA A 1 85 ? 21.563 11.914 -10.411 1.00 97.31 85 ALA A O 1
ATOM 733 N N . GLU A 1 86 ? 19.966 10.671 -11.360 1.00 95.69 86 GLU A N 1
ATOM 734 C CA . GLU A 1 86 ? 19.126 10.628 -10.161 1.00 95.69 86 GLU A CA 1
ATOM 735 C C . GLU A 1 86 ? 19.760 9.817 -9.031 1.00 95.69 86 GLU A C 1
ATOM 737 O O . GLU A 1 86 ? 19.701 10.246 -7.886 1.00 95.69 86 GLU A O 1
ATOM 742 N N . ILE A 1 87 ? 20.389 8.676 -9.334 1.00 95.50 87 ILE A N 1
ATOM 743 C CA . ILE A 1 87 ? 21.121 7.885 -8.335 1.00 95.50 87 ILE A CA 1
ATOM 744 C C . ILE A 1 87 ? 22.304 8.684 -7.783 1.00 95.50 87 ILE A C 1
ATOM 746 O O . ILE A 1 87 ? 22.510 8.700 -6.576 1.00 95.50 87 ILE A O 1
ATOM 750 N N . GLU A 1 88 ? 23.062 9.357 -8.650 1.00 97.06 88 GLU A N 1
ATOM 751 C CA . GLU A 1 88 ? 24.197 10.198 -8.251 1.00 97.06 88 GLU A CA 1
ATOM 752 C C . GLU A 1 88 ? 23.759 11.418 -7.418 1.00 97.06 88 GLU A C 1
ATOM 754 O O . GLU A 1 88 ? 24.546 11.921 -6.620 1.00 97.06 88 GLU A O 1
ATOM 759 N N . ALA A 1 89 ? 22.510 11.873 -7.564 1.00 97.88 89 ALA A N 1
ATOM 760 C CA . ALA A 1 89 ? 21.943 12.967 -6.778 1.00 97.88 89 ALA A CA 1
ATOM 761 C C . ALA A 1 89 ? 21.448 12.544 -5.382 1.00 97.88 89 ALA A C 1
ATOM 763 O O . ALA A 1 89 ? 21.218 13.418 -4.548 1.00 97.88 89 ALA A O 1
ATOM 764 N N . ILE A 1 90 ? 21.270 11.242 -5.117 1.00 98.00 90 ILE A N 1
ATOM 765 C CA . ILE A 1 90 ? 20.836 10.751 -3.803 1.00 98.00 90 ILE A CA 1
ATOM 766 C C . ILE A 1 90 ? 21.977 10.914 -2.802 1.00 98.00 90 ILE A C 1
ATOM 768 O O . ILE A 1 90 ? 23.060 10.349 -2.965 1.00 98.00 90 ILE A O 1
ATOM 772 N N . THR A 1 91 ? 21.707 11.643 -1.724 1.00 98.44 91 THR A N 1
ATOM 773 C CA . THR A 1 91 ? 22.643 11.807 -0.614 1.00 98.44 91 THR A CA 1
ATOM 774 C C . THR A 1 91 ? 22.401 10.772 0.487 1.00 98.44 91 THR A C 1
ATOM 776 O O . THR A 1 91 ? 21.355 10.119 0.560 1.00 98.44 91 THR A O 1
ATOM 779 N N . GLU A 1 92 ? 23.374 10.623 1.386 1.00 98.31 92 GLU A N 1
ATOM 780 C CA . GLU A 1 92 ? 23.206 9.811 2.597 1.00 98.31 92 GLU A CA 1
ATOM 781 C C . GLU A 1 92 ? 22.046 10.324 3.468 1.00 98.31 92 GLU A C 1
ATOM 783 O O . GLU A 1 92 ? 21.251 9.526 3.967 1.00 98.31 92 GLU A O 1
ATOM 788 N N . GLU A 1 93 ? 21.889 11.646 3.581 1.00 98.25 93 GLU A N 1
ATOM 789 C CA . GLU A 1 93 ? 20.804 12.265 4.348 1.00 98.25 93 GLU A CA 1
ATOM 790 C C . GLU A 1 93 ? 19.429 11.921 3.763 1.00 98.25 93 GLU A C 1
ATOM 792 O O . GLU A 1 93 ? 18.523 11.569 4.516 1.00 98.25 93 GLU A O 1
ATOM 797 N N . ASP A 1 94 ? 19.271 11.921 2.433 1.00 98.25 94 ASP A N 1
ATOM 798 C CA . ASP A 1 94 ? 18.020 11.493 1.788 1.00 98.25 94 ASP A CA 1
ATOM 799 C C . ASP A 1 94 ? 17.655 10.057 2.180 1.00 98.25 94 ASP A C 1
ATOM 801 O O . ASP A 1 94 ? 16.489 9.744 2.437 1.00 98.25 94 ASP A O 1
ATOM 805 N N . CYS A 1 95 ? 18.657 9.177 2.266 1.00 98.25 95 CYS A N 1
ATOM 806 C CA . CYS A 1 95 ? 18.461 7.786 2.656 1.00 98.25 95 CYS A CA 1
ATOM 807 C C . CYS A 1 95 ? 18.057 7.671 4.132 1.00 98.25 95 CYS A C 1
ATOM 809 O O . CYS A 1 95 ? 17.095 6.965 4.448 1.00 98.25 95 CYS A O 1
ATOM 811 N N . ILE A 1 96 ? 18.746 8.384 5.029 1.00 97.31 96 ILE A N 1
ATOM 812 C CA . ILE A 1 96 ? 18.432 8.425 6.467 1.00 97.31 96 ILE A CA 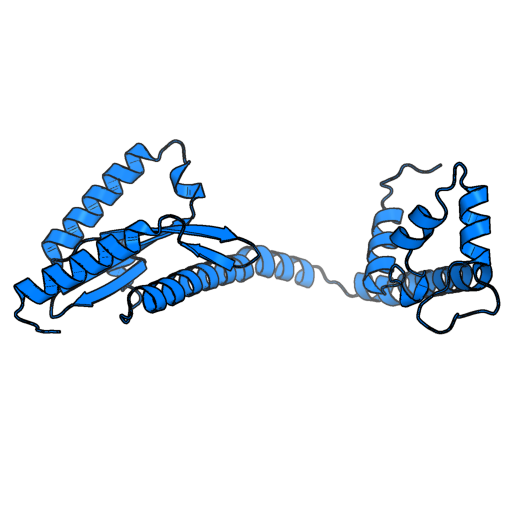1
ATOM 813 C C . ILE A 1 96 ? 17.010 8.958 6.685 1.00 97.31 96 ILE A C 1
ATOM 815 O O . ILE A 1 96 ? 16.207 8.330 7.385 1.00 97.31 96 ILE A O 1
ATOM 819 N N . GLN A 1 97 ? 16.661 10.070 6.035 1.00 98.06 97 GLN A N 1
ATOM 820 C CA . GLN A 1 97 ? 15.333 10.668 6.130 1.00 98.06 97 GLN A CA 1
ATOM 821 C C . GLN A 1 97 ? 14.256 9.761 5.553 1.00 98.06 97 GLN A C 1
ATOM 823 O O . GLN A 1 97 ? 13.198 9.618 6.162 1.00 98.06 97 GLN A O 1
ATOM 828 N N . TYR A 1 98 ? 14.508 9.097 4.423 1.00 97.25 98 TYR A N 1
ATOM 829 C CA . TYR A 1 98 ? 13.543 8.167 3.849 1.00 97.25 98 TYR A CA 1
ATOM 830 C C . TYR A 1 98 ? 13.278 6.967 4.767 1.00 97.25 98 TYR A C 1
ATOM 832 O O . TYR A 1 98 ? 12.126 6.555 4.921 1.00 97.25 98 TYR A O 1
ATOM 840 N N . VAL A 1 99 ? 14.308 6.432 5.433 1.00 96.62 99 VAL A N 1
ATOM 841 C CA . VAL A 1 99 ? 14.128 5.374 6.440 1.00 96.62 99 VAL A CA 1
ATOM 842 C C . VAL A 1 99 ? 13.268 5.880 7.598 1.00 96.62 99 VAL A C 1
ATOM 844 O O . VAL A 1 99 ? 12.294 5.217 7.954 1.00 96.62 99 VAL A O 1
ATOM 847 N N . TYR A 1 100 ? 13.561 7.060 8.152 1.00 95.00 100 TYR A N 1
ATOM 848 C CA . TYR A 1 100 ? 12.757 7.643 9.231 1.00 95.00 100 TYR A CA 1
ATOM 849 C C . TYR A 1 100 ? 11.304 7.899 8.800 1.00 95.00 100 TYR A C 1
ATOM 851 O O . TYR A 1 100 ? 10.358 7.546 9.507 1.00 95.00 100 TYR A O 1
ATOM 859 N N . GLU A 1 101 ? 11.114 8.465 7.612 1.00 96.19 101 GLU A N 1
ATOM 860 C CA . GLU A 1 101 ? 9.813 8.718 6.999 1.00 96.19 101 GLU A CA 1
ATOM 861 C C . GLU A 1 101 ? 8.993 7.429 6.886 1.00 96.19 101 GLU A C 1
ATOM 863 O O . GLU A 1 101 ? 7.844 7.377 7.325 1.00 96.19 101 GLU A O 1
ATOM 868 N N . VAL A 1 102 ? 9.580 6.363 6.340 1.00 92.31 102 VAL A N 1
ATOM 869 C CA . VAL A 1 102 ? 8.884 5.088 6.139 1.00 92.31 102 VAL A CA 1
ATOM 870 C C . VAL A 1 102 ? 8.611 4.374 7.457 1.00 92.31 102 VAL A C 1
ATOM 872 O O . VAL A 1 102 ? 7.508 3.860 7.641 1.00 92.31 102 VAL A O 1
ATOM 875 N N . VAL A 1 103 ? 9.587 4.331 8.364 1.00 91.00 103 VAL A N 1
ATOM 876 C CA . VAL A 1 103 ? 9.513 3.518 9.586 1.00 91.00 103 VAL A CA 1
ATOM 877 C C . VAL A 1 103 ? 8.728 4.211 10.692 1.00 91.00 103 VAL A C 1
ATOM 879 O O . VAL A 1 103 ? 7.973 3.538 11.389 1.00 91.00 103 VAL A O 1
ATOM 882 N N . ILE A 1 104 ? 8.873 5.527 10.859 1.00 90.19 104 ILE A N 1
ATOM 883 C CA . ILE A 1 104 ? 8.245 6.278 11.954 1.00 90.19 104 ILE A CA 1
ATOM 884 C C . ILE A 1 104 ? 6.999 7.015 11.472 1.00 90.19 104 ILE A C 1
ATOM 886 O O . ILE A 1 104 ? 5.915 6.808 12.018 1.00 90.19 104 ILE A O 1
ATOM 890 N N . LYS A 1 105 ? 7.118 7.869 10.448 1.00 82.38 105 LYS A N 1
ATOM 891 C CA . LYS A 1 105 ? 5.999 8.747 10.067 1.00 82.38 105 LYS A CA 1
ATOM 892 C C . LYS A 1 105 ? 4.877 7.978 9.383 1.00 82.38 105 LYS A C 1
ATOM 894 O O . LYS A 1 105 ? 3.743 7.993 9.857 1.00 82.38 105 LYS A O 1
ATOM 899 N N . ARG A 1 106 ? 5.179 7.239 8.312 1.00 87.94 106 ARG A N 1
ATOM 900 C CA . ARG A 1 106 ? 4.159 6.517 7.532 1.00 87.94 106 ARG A CA 1
ATOM 901 C C . ARG A 1 106 ? 3.465 5.418 8.335 1.00 87.94 106 ARG A C 1
ATOM 903 O O . ARG A 1 106 ? 2.280 5.173 8.105 1.00 87.94 106 ARG A O 1
ATOM 910 N N . THR A 1 107 ? 4.164 4.767 9.268 1.00 81.50 107 THR A N 1
ATOM 911 C CA . THR A 1 107 ? 3.559 3.766 10.164 1.00 81.50 107 THR A CA 1
ATOM 912 C C . THR A 1 107 ? 2.590 4.419 11.148 1.00 81.50 107 THR A C 1
ATOM 914 O O . THR A 1 107 ? 1.457 3.952 11.277 1.00 81.50 107 THR A O 1
ATOM 917 N N . PHE A 1 108 ? 2.980 5.535 11.772 1.00 81.31 108 PHE A N 1
ATOM 918 C CA . PHE A 1 108 ? 2.119 6.293 12.676 1.00 81.31 108 PHE A CA 1
ATOM 919 C C . PHE A 1 108 ? 0.892 6.868 11.959 1.00 81.31 108 PHE A C 1
ATOM 921 O O . PHE A 1 108 ? -0.240 6.678 12.403 1.00 81.31 108 PHE A O 1
ATOM 928 N N . GLU A 1 109 ? 1.082 7.499 10.801 1.00 80.12 109 GLU A N 1
ATOM 929 C CA . GLU A 1 109 ? -0.031 7.990 9.990 1.00 80.12 109 GLU A CA 1
ATOM 930 C C . GLU A 1 109 ? -0.957 6.862 9.525 1.00 80.12 109 GLU A C 1
ATOM 932 O O . GLU A 1 109 ? -2.177 7.027 9.485 1.00 80.12 109 GLU A O 1
ATOM 937 N N . GLY A 1 110 ? -0.385 5.710 9.159 1.00 81.25 110 GLY A N 1
ATOM 938 C CA . GLY A 1 110 ? -1.140 4.507 8.824 1.00 81.25 110 GLY A CA 1
ATOM 939 C C . GLY A 1 110 ? -2.053 4.095 9.973 1.00 81.25 110 GLY A C 1
ATOM 940 O O . GLY A 1 110 ? -3.252 3.932 9.764 1.00 81.25 110 GLY A O 1
ATOM 941 N N . TYR A 1 111 ? -1.509 4.022 11.186 1.00 80.56 111 TYR A N 1
ATOM 942 C CA . TYR A 1 111 ? -2.264 3.720 12.399 1.00 80.56 111 TYR A CA 1
ATOM 943 C C . TYR A 1 111 ? -3.389 4.731 12.680 1.00 80.56 111 TYR A C 1
ATOM 945 O O . TYR A 1 111 ? -4.519 4.331 12.971 1.00 80.56 111 TYR A O 1
ATOM 953 N N . LEU A 1 112 ? -3.131 6.036 12.537 1.00 77.94 112 LEU A N 1
ATOM 954 C CA . LEU A 1 112 ? -4.165 7.062 12.721 1.00 77.94 112 LEU A CA 1
ATOM 955 C C . LEU A 1 112 ? -5.299 6.936 11.696 1.00 77.94 112 LEU A C 1
ATOM 957 O O . LEU A 1 112 ? -6.474 7.016 12.063 1.00 77.94 112 LEU A O 1
ATOM 961 N N . ARG A 1 113 ? -4.967 6.696 10.420 1.00 79.56 113 ARG A N 1
ATOM 962 C CA . ARG A 1 113 ? -5.967 6.450 9.368 1.00 79.56 113 ARG A CA 1
ATOM 963 C C . ARG A 1 113 ? -6.813 5.220 9.686 1.00 79.56 113 ARG A C 1
ATOM 965 O O . ARG A 1 113 ? -8.031 5.281 9.568 1.00 79.56 113 ARG A O 1
ATOM 972 N N . GLU A 1 114 ? -6.189 4.136 10.147 1.00 75.19 114 GLU A N 1
ATOM 973 C CA . GLU A 1 114 ? -6.905 2.921 10.548 1.00 75.19 114 GLU A CA 1
ATOM 974 C C . GLU A 1 114 ? -7.903 3.178 11.682 1.00 75.19 114 GLU A C 1
ATOM 976 O O . GLU A 1 114 ? -9.055 2.747 11.586 1.00 75.19 114 GLU A O 1
ATOM 981 N N . LYS A 1 115 ? -7.492 3.903 12.733 1.00 74.00 115 LYS A N 1
ATOM 982 C CA . LYS A 1 115 ? -8.389 4.288 13.833 1.00 74.00 115 LYS A CA 1
ATOM 983 C C . LYS A 1 115 ? -9.580 5.102 13.331 1.00 74.00 115 LYS A C 1
ATOM 985 O O . LYS A 1 115 ? -10.717 4.780 13.671 1.00 74.00 115 LYS A O 1
ATOM 990 N N . LYS A 1 116 ? -9.326 6.104 12.485 1.00 78.75 116 LYS A N 1
ATOM 991 C CA . LYS A 1 116 ? -10.363 6.975 11.917 1.00 78.75 116 LYS A CA 1
ATOM 992 C C . LYS A 1 116 ? -11.373 6.206 11.057 1.00 78.75 116 LYS A C 1
ATOM 994 O O . LYS A 1 116 ? -12.571 6.392 11.222 1.00 78.75 116 LYS A O 1
ATOM 999 N N . THR A 1 117 ? -10.917 5.296 10.198 1.00 84.38 117 THR A N 1
ATOM 1000 C CA . THR A 1 117 ? -11.804 4.514 9.320 1.00 84.38 117 THR A CA 1
ATOM 1001 C C . THR A 1 117 ? -12.745 3.581 10.090 1.00 84.38 117 THR A C 1
ATOM 1003 O O . THR A 1 117 ? -13.884 3.383 9.669 1.00 84.38 117 THR A O 1
ATOM 1006 N N . VAL A 1 118 ? -12.298 2.994 11.207 1.00 83.50 118 VAL A N 1
ATOM 1007 C CA . VAL A 1 118 ?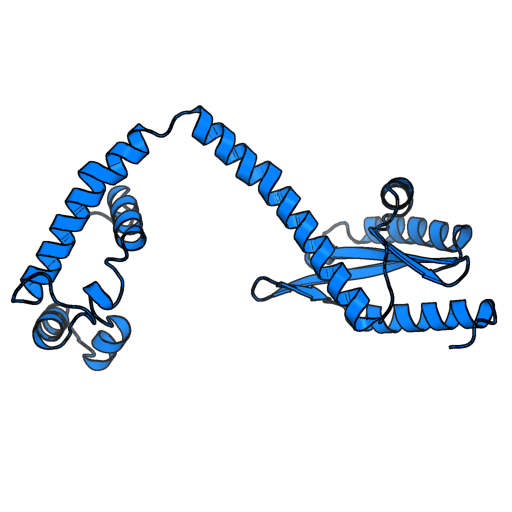 -13.173 2.163 12.060 1.00 83.50 118 VAL A CA 1
ATOM 1008 C C . VAL A 1 118 ? -14.201 3.029 12.789 1.00 83.50 118 VAL A C 1
ATOM 1010 O O . VAL A 1 118 ? -15.368 2.656 12.868 1.00 83.50 118 VAL A O 1
ATOM 1013 N N . TYR A 1 119 ? -13.779 4.198 13.269 1.00 84.94 119 TYR A N 1
ATOM 1014 C CA . TYR A 1 119 ? -14.657 5.189 13.884 1.00 84.94 119 TYR A CA 1
ATOM 1015 C C . TYR A 1 119 ? -15.781 5.642 12.935 1.00 84.94 119 TYR A C 1
ATOM 1017 O O . TYR A 1 119 ? -16.951 5.501 13.279 1.00 84.94 119 TYR A O 1
ATOM 1025 N N . GLU A 1 120 ? -15.450 6.074 11.715 1.00 87.50 120 GLU A N 1
ATOM 1026 C CA . GLU A 1 120 ? -16.439 6.533 10.722 1.00 87.50 120 GLU A CA 1
ATOM 1027 C C . GLU A 1 120 ? -17.454 5.430 10.360 1.00 87.50 120 GLU A C 1
ATOM 1029 O O . GLU A 1 120 ? -18.644 5.696 10.166 1.00 87.50 120 GLU A O 1
ATOM 1034 N N . GLN A 1 121 ? -17.011 4.167 10.316 1.00 89.56 121 GLN A N 1
ATOM 1035 C CA . GLN A 1 121 ? -17.902 3.021 10.114 1.00 89.56 121 GLN A CA 1
ATOM 1036 C C . GLN A 1 121 ? -18.862 2.810 11.283 1.00 89.56 121 GLN A C 1
ATOM 1038 O O . GLN A 1 121 ? -20.049 2.586 11.055 1.00 89.56 121 GLN A O 1
ATOM 1043 N N . LEU A 1 122 ? -18.368 2.876 12.522 1.00 90.38 122 LEU A N 1
ATOM 1044 C CA . LEU A 1 122 ? -19.203 2.706 13.709 1.00 90.38 122 LEU A CA 1
ATOM 1045 C C . LEU A 1 122 ? -20.236 3.825 13.833 1.00 90.38 122 LEU A C 1
ATOM 1047 O O . LEU A 1 122 ? -21.401 3.516 14.060 1.00 90.38 122 LEU A O 1
ATOM 1051 N N . GLU A 1 123 ? -19.857 5.088 13.620 1.00 91.94 123 GLU A N 1
ATOM 1052 C CA . GLU A 1 123 ? -20.813 6.206 13.621 1.00 91.94 123 GLU A CA 1
ATOM 1053 C C . GLU A 1 123 ? -21.909 6.012 12.570 1.00 91.94 123 GLU A C 1
ATOM 1055 O O . GLU A 1 123 ? -23.092 6.180 12.865 1.00 91.94 123 GLU A O 1
ATOM 1060 N N . THR A 1 124 ? -21.530 5.582 11.361 1.00 91.25 124 THR A N 1
ATOM 1061 C CA . THR A 1 124 ? -22.483 5.309 10.276 1.00 91.25 124 THR A CA 1
ATOM 1062 C C . THR A 1 124 ? -23.442 4.176 10.641 1.00 91.25 124 THR A 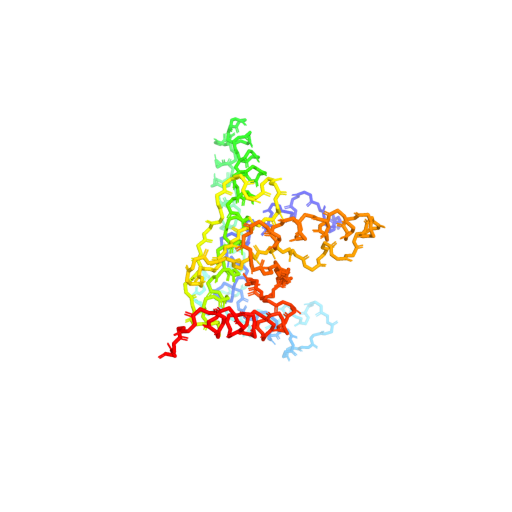C 1
ATOM 1064 O O . THR A 1 124 ? -24.646 4.278 10.410 1.00 91.25 124 THR A O 1
ATOM 1067 N N . LEU A 1 125 ? -22.940 3.085 11.222 1.00 92.38 125 LEU A N 1
ATOM 1068 C CA . LEU A 1 125 ? -23.769 1.934 11.586 1.00 92.38 125 LEU A CA 1
ATOM 1069 C C . LEU A 1 125 ? -24.663 2.222 12.796 1.00 92.38 125 LEU A C 1
ATOM 1071 O O . LEU A 1 125 ? -25.813 1.785 12.832 1.00 92.38 125 LEU A O 1
ATOM 1075 N N . LEU A 1 126 ? -24.154 2.943 13.791 1.00 92.25 126 LEU A N 1
ATOM 1076 C CA . LEU A 1 126 ? -24.869 3.231 15.033 1.00 92.25 126 LEU A CA 1
ATOM 1077 C C . LEU A 1 126 ? -25.771 4.466 14.931 1.00 92.25 126 LEU A C 1
ATOM 1079 O O . LEU A 1 126 ? -26.657 4.612 15.767 1.00 92.25 126 LEU A O 1
ATOM 1083 N N . GLN A 1 127 ? -25.566 5.329 13.928 1.00 92.06 127 GLN A N 1
ATOM 1084 C CA . GLN A 1 127 ? -26.248 6.623 13.782 1.00 92.06 127 GLN A CA 1
ATOM 1085 C C . GLN A 1 127 ? -26.093 7.501 15.038 1.00 92.06 127 GLN A C 1
ATOM 1087 O O . GLN A 1 127 ? -27.004 8.225 15.440 1.00 92.06 127 GLN A O 1
ATOM 1092 N N . VAL A 1 128 ? -24.925 7.424 15.682 1.00 90.56 128 VAL A N 1
ATOM 1093 C CA . VAL A 1 128 ? -24.561 8.238 16.847 1.00 90.56 128 VAL A CA 1
ATOM 1094 C C . VAL A 1 128 ? -23.185 8.838 16.645 1.00 90.56 128 VAL A C 1
ATOM 1096 O O . VAL A 1 128 ? -22.316 8.228 16.024 1.00 90.56 128 VAL A O 1
ATOM 1099 N N . LYS A 1 129 ? -22.982 10.022 17.219 1.00 89.81 129 LYS A N 1
ATOM 1100 C CA . LYS A 1 129 ? -21.666 10.639 17.279 1.00 89.81 129 LYS A CA 1
ATOM 1101 C C . LYS A 1 129 ? -20.813 9.928 18.329 1.00 89.81 129 LYS A C 1
ATOM 1103 O O . LYS A 1 129 ? -21.238 9.748 19.472 1.00 89.81 129 LYS A O 1
ATOM 1108 N N . MET A 1 130 ? -19.610 9.560 17.935 1.00 90.31 130 MET A N 1
ATOM 1109 C CA . MET A 1 130 ? -18.553 9.067 18.800 1.00 90.31 130 MET A CA 1
ATOM 1110 C C . MET A 1 130 ? -17.526 10.185 19.017 1.00 90.31 130 MET A C 1
ATOM 1112 O O . MET A 1 130 ? -17.370 11.085 18.193 1.00 90.31 130 MET A O 1
ATOM 1116 N N . GLU A 1 131 ? -16.805 10.142 20.128 1.00 90.25 131 GLU A N 1
ATOM 1117 C CA . GLU A 1 131 ? -15.750 11.108 20.436 1.00 90.25 131 GLU A CA 1
ATOM 1118 C C . GLU A 1 131 ? -14.465 10.367 20.823 1.00 90.25 131 GLU A C 1
ATOM 1120 O O . GLU A 1 131 ? -14.539 9.295 21.429 1.00 90.25 131 GLU A O 1
ATOM 1125 N N . PRO A 1 132 ? -13.276 10.872 20.444 1.00 89.88 132 PRO A N 1
ATOM 1126 C CA . PRO A 1 132 ? -12.019 10.276 20.881 1.00 89.88 132 PRO A CA 1
ATOM 1127 C C . PRO A 1 132 ? -11.909 10.369 22.403 1.00 89.88 132 PRO A C 1
ATOM 1129 O O . PRO A 1 132 ? -12.239 11.397 22.997 1.00 89.88 132 PRO A O 1
ATOM 1132 N N . ALA A 1 133 ? -11.448 9.295 23.038 1.00 89.31 133 ALA A N 1
ATOM 1133 C CA . ALA A 1 133 ? -11.293 9.292 24.483 1.00 89.31 133 ALA A CA 1
ATOM 1134 C C . ALA A 1 133 ? -10.155 10.225 24.930 1.00 89.31 133 ALA A C 1
ATOM 1136 O O . ALA A 1 133 ? -9.145 10.335 24.232 1.00 89.31 133 ALA A O 1
ATOM 1137 N N . PRO A 1 134 ? -10.278 10.879 26.101 1.00 90.31 134 PRO A N 1
ATOM 1138 C CA . PRO A 1 134 ? -9.161 11.597 26.700 1.00 90.31 134 PRO A CA 1
ATOM 1139 C C . PRO A 1 134 ? -7.988 10.651 26.982 1.00 90.31 134 PRO A C 1
ATOM 1141 O O . PRO A 1 134 ? -8.202 9.488 27.330 1.00 90.31 134 PRO A O 1
ATOM 1144 N N . ASP A 1 135 ? -6.759 11.171 26.952 1.00 85.75 135 ASP A N 1
ATOM 1145 C CA . ASP A 1 135 ? -5.533 10.404 27.237 1.00 85.75 135 ASP A CA 1
ATOM 1146 C C . ASP A 1 135 ? -5.598 9.603 28.549 1.00 85.75 135 ASP A C 1
ATOM 1148 O O . ASP A 1 135 ? -5.051 8.503 28.647 1.00 85.75 135 ASP A O 1
ATOM 1152 N N . GLU A 1 136 ? -6.268 10.134 29.578 1.00 89.38 136 GLU A N 1
ATOM 1153 C CA . GLU A 1 136 ? -6.443 9.426 30.848 1.00 89.38 136 GLU A CA 1
ATOM 1154 C C . GLU A 1 136 ? -7.244 8.127 30.668 1.00 89.38 136 GLU A C 1
ATOM 1156 O O . GLU A 1 136 ? -6.900 7.104 31.258 1.00 89.38 136 GLU A O 1
ATOM 1161 N N . TRP A 1 137 ? -8.292 8.141 29.842 1.00 90.69 137 TRP A N 1
ATOM 1162 C CA . TRP A 1 137 ? -9.153 6.980 29.618 1.00 90.69 137 TRP A CA 1
ATOM 1163 C C . TRP A 1 137 ? -8.479 5.931 28.738 1.00 90.69 137 TRP A C 1
ATOM 1165 O O . TRP A 1 137 ? -8.608 4.739 29.022 1.00 90.69 137 TRP A O 1
ATOM 1175 N N . ASP A 1 138 ? -7.703 6.350 27.738 1.00 84.50 138 ASP A N 1
ATOM 1176 C CA . ASP A 1 138 ? -6.863 5.438 26.956 1.00 84.50 138 ASP A CA 1
ATOM 1177 C C . ASP A 1 138 ? -5.867 4.708 27.874 1.00 84.50 138 ASP A C 1
ATOM 1179 O O . ASP A 1 138 ? -5.852 3.480 27.937 1.00 84.50 138 ASP A O 1
ATOM 1183 N N . ARG A 1 139 ? -5.133 5.442 28.719 1.00 84.56 139 ARG A N 1
ATOM 1184 C CA . ARG A 1 139 ? -4.124 4.849 29.618 1.00 84.56 139 ARG A CA 1
ATOM 1185 C C . ARG A 1 139 ? -4.717 4.009 30.747 1.00 84.56 139 ARG A C 1
ATOM 1187 O O . ARG A 1 139 ? -4.122 3.012 31.154 1.00 84.56 139 ARG A O 1
ATOM 1194 N N . LYS A 1 140 ? -5.852 4.429 31.309 1.00 87.62 140 LYS A N 1
ATOM 1195 C CA . LYS A 1 140 ? -6.444 3.803 32.502 1.00 87.62 140 LYS A CA 1
ATOM 1196 C C . LYS A 1 140 ? -7.403 2.671 32.160 1.00 87.62 140 LYS A C 1
ATOM 1198 O O . LYS A 1 140 ? -7.469 1.703 32.920 1.00 87.62 140 LYS A O 1
ATOM 1203 N N . TYR A 1 141 ? -8.129 2.799 31.047 1.00 89.62 141 TYR A N 1
ATOM 1204 C CA . TYR A 1 141 ? -9.229 1.914 30.653 1.00 89.62 141 TYR A CA 1
ATOM 1205 C C . TYR A 1 141 ? -9.042 1.240 29.292 1.00 89.62 141 TYR A C 1
ATOM 1207 O O . TYR A 1 141 ? -9.775 0.298 28.993 1.00 89.62 141 TYR A O 1
ATOM 1215 N N . ASN A 1 142 ? -8.033 1.642 28.513 1.00 88.62 142 ASN A N 1
ATOM 1216 C CA . ASN A 1 142 ? -7.813 1.200 27.135 1.00 88.62 142 ASN A CA 1
ATOM 1217 C C . ASN A 1 142 ? -9.001 1.524 26.221 1.00 88.62 142 ASN A C 1
ATOM 1219 O O . ASN A 1 142 ? -9.441 0.677 25.443 1.00 88.62 142 ASN A O 1
ATOM 1223 N N . ILE A 1 143 ? -9.549 2.729 26.366 1.00 90.38 143 ILE A N 1
ATOM 1224 C CA . ILE A 1 143 ? -10.670 3.215 25.564 1.00 90.38 143 ILE A CA 1
ATOM 1225 C C . ILE A 1 143 ? -10.116 4.132 24.481 1.00 90.38 143 ILE A C 1
ATOM 1227 O O . ILE A 1 143 ? -9.483 5.132 24.796 1.00 90.38 143 ILE A O 1
ATOM 1231 N N . ASP A 1 144 ? -10.380 3.798 23.220 1.00 89.06 144 ASP A N 1
ATOM 1232 C CA . ASP A 1 144 ? -9.970 4.599 22.065 1.00 89.06 144 ASP A CA 1
ATOM 1233 C C . ASP A 1 144 ? -10.996 5.703 21.757 1.00 89.06 144 ASP A C 1
ATOM 1235 O O . ASP A 1 144 ? -10.636 6.834 21.429 1.00 89.06 144 ASP A O 1
ATOM 1239 N N . PHE A 1 145 ? -12.286 5.376 21.874 1.00 91.94 145 PHE A N 1
ATOM 1240 C CA . PHE A 1 145 ? -13.409 6.279 21.614 1.00 91.94 145 PHE A CA 1
ATOM 1241 C C . PHE A 1 145 ? -14.518 6.060 22.639 1.00 91.94 145 PHE A C 1
ATOM 1243 O O . PHE A 1 145 ? -14.603 4.994 23.242 1.00 91.94 145 PHE A O 1
ATOM 1250 N N . TYR A 1 146 ? -15.415 7.025 22.802 1.00 94.19 146 TYR A N 1
ATOM 1251 C CA . TYR A 1 146 ? -16.617 6.857 23.608 1.00 94.19 146 TYR A CA 1
ATOM 1252 C C . TYR A 1 146 ? -17.872 7.381 22.910 1.00 94.19 146 TYR A C 1
ATOM 1254 O O . TYR A 1 146 ? -17.811 8.216 22.010 1.00 94.19 146 TYR A O 1
ATOM 1262 N N . ILE A 1 147 ? -19.026 6.893 23.361 1.00 94.56 147 ILE A N 1
ATOM 1263 C CA . ILE A 1 147 ? -20.353 7.407 23.007 1.00 94.56 147 ILE A CA 1
ATOM 1264 C C . ILE A 1 147 ? -20.959 8.001 24.273 1.00 94.56 147 ILE A C 1
ATOM 1266 O O . ILE A 1 147 ? -21.045 7.316 25.294 1.00 94.56 147 ILE A O 1
ATOM 1270 N N . LYS A 1 148 ? -21.392 9.262 24.217 1.00 94.06 148 LYS A N 1
ATOM 1271 C CA . LYS A 1 148 ? -22.103 9.909 25.325 1.00 94.06 148 LYS A CA 1
ATOM 1272 C C . LYS A 1 148 ? -23.599 9.594 25.246 1.00 94.06 148 LYS A C 1
ATOM 1274 O O . LYS A 1 148 ? -24.227 9.821 24.214 1.00 94.06 148 LYS A O 1
ATOM 1279 N N . VAL A 1 149 ? -24.177 9.111 26.345 1.00 92.44 149 VAL A N 1
ATOM 1280 C CA . VAL A 1 149 ? -25.615 8.835 26.481 1.00 92.44 149 VAL A CA 1
ATOM 1281 C C . VAL A 1 149 ? -26.110 9.454 27.789 1.00 92.44 149 VAL A C 1
ATOM 1283 O O . VAL A 1 149 ? -25.949 8.880 28.865 1.00 92.44 149 VAL A O 1
ATOM 1286 N N . GLY A 1 150 ? -26.686 10.657 27.701 1.00 87.94 150 GLY A N 1
ATOM 1287 C CA . GLY A 1 150 ? -27.005 11.462 28.883 1.00 87.94 150 GLY A CA 1
ATOM 1288 C C . GLY A 1 150 ? -25.733 11.816 29.661 1.00 87.94 150 GLY A C 1
ATOM 1289 O O . GLY A 1 150 ? -24.784 12.344 29.083 1.00 87.94 150 GLY A O 1
ATOM 1290 N N . GLU A 1 151 ? -25.700 11.474 30.948 1.00 88.88 151 GLU A N 1
ATOM 1291 C CA . GLU A 1 151 ? -24.544 11.685 31.838 1.00 88.88 151 GLU A CA 1
ATOM 1292 C C . GLU A 1 151 ? -23.576 10.489 31.890 1.00 88.88 151 GLU A C 1
ATOM 1294 O O . GLU A 1 151 ? -22.588 10.514 32.623 1.00 88.88 151 GLU A O 1
ATOM 1299 N N . ARG A 1 152 ? -23.844 9.426 31.121 1.00 92.88 152 ARG A N 1
ATOM 1300 C CA . ARG A 1 152 ? -23.015 8.214 31.081 1.00 92.88 152 ARG A CA 1
ATOM 1301 C C . ARG A 1 152 ? -22.313 8.053 29.741 1.00 92.88 152 ARG A C 1
ATOM 1303 O O . ARG A 1 152 ? -22.680 8.675 28.742 1.00 92.88 152 ARG A O 1
ATOM 1310 N N . TYR A 1 153 ? -21.307 7.185 29.726 1.00 95.25 153 TYR A N 1
ATOM 1311 C CA . TYR A 1 153 ? -20.461 6.981 28.556 1.00 95.25 153 TYR A CA 1
ATOM 1312 C C . TYR A 1 153 ? -20.246 5.496 28.294 1.00 95.25 153 TYR A C 1
ATOM 1314 O O . TYR A 1 153 ? -19.998 4.723 29.218 1.00 95.25 153 TYR A O 1
ATOM 1322 N N . ILE A 1 154 ? -20.330 5.114 27.025 1.00 95.94 154 ILE A N 1
ATOM 1323 C CA . ILE A 1 154 ? -19.969 3.786 26.527 1.00 95.94 154 ILE A CA 1
ATOM 1324 C C . ILE A 1 154 ? -18.551 3.881 25.979 1.00 95.94 154 ILE A C 1
ATOM 1326 O O . ILE A 1 154 ? -18.283 4.752 25.155 1.00 95.94 154 ILE A O 1
ATOM 1330 N N . GLY A 1 155 ? -17.652 3.005 26.419 1.00 94.81 155 GLY A N 1
ATOM 1331 C CA . GLY A 1 155 ? -16.280 2.943 25.918 1.00 94.81 155 GLY A CA 1
ATOM 1332 C C . GLY A 1 155 ? -16.162 2.029 24.701 1.00 94.81 155 GLY A C 1
ATOM 1333 O O . GLY A 1 155 ? -16.784 0.972 24.647 1.00 94.81 155 GLY A O 1
ATOM 1334 N N . ILE A 1 156 ? -15.326 2.397 23.740 1.00 93.38 156 ILE A N 1
ATOM 1335 C CA . ILE A 1 156 ? -15.024 1.608 22.548 1.00 93.38 156 ILE A CA 1
ATOM 1336 C C . ILE A 1 156 ? -13.513 1.439 22.440 1.00 93.38 156 ILE A C 1
ATOM 1338 O O . ILE A 1 156 ? -12.759 2.411 22.477 1.00 93.38 156 ILE A O 1
ATOM 1342 N N . GLN A 1 157 ? -13.081 0.197 22.266 1.00 91.38 157 GLN A N 1
ATOM 1343 C CA . GLN A 1 157 ? -11.694 -0.173 22.031 1.00 91.38 157 GLN A CA 1
ATOM 1344 C C . GLN A 1 157 ? -11.561 -0.835 20.658 1.00 91.38 157 GLN A C 1
ATOM 1346 O O . GLN A 1 157 ? -12.299 -1.764 20.354 1.00 91.38 157 GLN A O 1
ATOM 1351 N N . ASN A 1 158 ? -10.615 -0.409 19.827 1.00 87.44 158 ASN A N 1
ATOM 1352 C CA . ASN A 1 158 ? -10.374 -0.956 18.493 1.00 87.44 158 ASN A CA 1
ATOM 1353 C C . ASN A 1 158 ? -9.094 -1.803 18.475 1.00 87.44 158 ASN A C 1
ATOM 1355 O O . ASN A 1 158 ? -8.021 -1.355 18.887 1.00 87.44 158 ASN A O 1
ATOM 1359 N N . LYS A 1 159 ? -9.183 -3.030 17.955 1.00 86.06 159 LYS A N 1
ATOM 1360 C CA . LYS A 1 159 ? -8.038 -3.937 17.795 1.00 86.06 159 LYS A CA 1
ATOM 1361 C C . LYS A 1 159 ? -8.041 -4.608 16.418 1.00 86.06 159 LYS A C 1
ATOM 1363 O O . LYS A 1 159 ? -9.101 -4.921 15.888 1.00 86.06 159 LYS A O 1
ATOM 1368 N N . PRO A 1 160 ? -6.875 -4.878 15.804 1.00 83.69 160 PRO A N 1
ATOM 1369 C CA . PRO A 1 160 ? -6.818 -5.760 14.640 1.00 83.69 160 PRO A CA 1
ATOM 1370 C C . PRO A 1 160 ? -7.200 -7.200 15.023 1.00 83.69 160 PRO A C 1
ATOM 1372 O O . PRO A 1 160 ? -6.898 -7.641 16.128 1.00 83.69 160 PRO A O 1
ATOM 1375 N N . VAL A 1 161 ? -7.768 -7.976 14.096 1.00 80.88 161 VAL A N 1
ATOM 1376 C CA . VAL A 1 161 ? -8.067 -9.411 14.324 1.00 80.88 161 VAL A CA 1
ATOM 1377 C C . VAL A 1 161 ? -6.817 -10.223 14.696 1.00 80.88 161 VAL A C 1
ATOM 1379 O O . VAL A 1 161 ? -6.901 -11.150 15.496 1.00 80.88 161 VAL A O 1
ATOM 1382 N N . SER A 1 162 ? -5.636 -9.848 14.190 1.00 75.44 162 SER A N 1
ATOM 1383 C CA . SER A 1 162 ? -4.369 -10.513 14.536 1.00 75.44 162 SER A CA 1
ATOM 1384 C C . SER A 1 162 ? -4.043 -10.464 16.032 1.00 75.44 162 SER A C 1
ATOM 1386 O O . SER A 1 162 ? -3.338 -11.337 16.531 1.00 75.44 162 SER A O 1
ATOM 1388 N N . TYR A 1 163 ? -4.584 -9.487 16.767 1.00 68.94 163 TYR A N 1
ATOM 1389 C CA . TYR A 1 163 ? -4.385 -9.370 18.211 1.00 68.94 163 TYR A CA 1
ATOM 1390 C C . TYR A 1 163 ? -5.082 -10.489 18.997 1.00 68.94 163 TYR A C 1
ATOM 1392 O O . TYR A 1 163 ? -4.595 -10.877 20.054 1.00 68.94 163 TYR A O 1
ATOM 1400 N N . ALA A 1 164 ? -6.180 -11.046 18.472 1.00 62.88 164 ALA A N 1
ATOM 1401 C CA . ALA A 1 164 ? -6.899 -12.154 19.103 1.00 62.88 164 ALA A CA 1
ATOM 1402 C C . ALA A 1 164 ? -6.146 -13.498 19.012 1.00 62.88 164 ALA A C 1
ATOM 1404 O O . ALA A 1 164 ? -6.511 -14.452 19.689 1.00 62.88 164 ALA A O 1
ATOM 1405 N N . GLN A 1 165 ? -5.100 -13.585 18.181 1.00 66.44 165 GLN A N 1
ATOM 1406 C CA . GLN A 1 165 ? -4.339 -14.815 17.928 1.00 66.44 165 GLN A CA 1
ATOM 1407 C C . GLN A 1 165 ? -3.013 -14.880 18.707 1.00 66.44 165 GLN A C 1
ATOM 1409 O O . GLN A 1 165 ? -2.220 -15.798 18.502 1.00 66.44 165 GLN A O 1
ATOM 1414 N N . LEU A 1 166 ? -2.736 -13.904 19.581 1.00 67.06 166 LEU A N 1
ATOM 1415 C CA . LEU A 1 166 ? -1.482 -13.856 20.334 1.00 67.06 166 LEU A CA 1
ATOM 1416 C C . LEU A 1 166 ? -1.436 -14.944 21.431 1.00 67.06 166 LEU A C 1
ATOM 1418 O O . LEU A 1 166 ? -2.430 -15.133 22.133 1.00 67.06 166 LEU A O 1
ATOM 1422 N N . PRO A 1 167 ? -0.282 -15.612 21.657 1.00 56.69 167 PRO A N 1
ATOM 1423 C CA . PRO A 1 167 ? -0.143 -16.690 22.650 1.00 56.69 167 PRO A CA 1
ATOM 1424 C C . PRO A 1 167 ? -0.522 -16.303 24.090 1.00 56.69 167 PRO A C 1
ATOM 1426 O O . PRO A 1 167 ? -0.899 -17.155 24.888 1.00 56.69 167 PRO A O 1
ATOM 1429 N N . GLU A 1 168 ? -0.439 -15.014 24.429 1.00 62.06 168 GLU A N 1
ATOM 1430 C CA . GLU A 1 168 ? -0.730 -14.471 25.763 1.00 62.06 168 GLU A CA 1
ATOM 1431 C C . GLU A 1 168 ? -2.151 -13.894 25.900 1.00 62.06 168 GLU A C 1
ATOM 1433 O O . GLU A 1 168 ? -2.445 -13.198 26.877 1.00 62.06 168 GLU A O 1
ATOM 1438 N N . ALA A 1 169 ? -3.052 -14.188 24.953 1.00 62.06 169 ALA A N 1
ATOM 1439 C CA . ALA A 1 169 ? -4.412 -13.644 24.919 1.00 62.06 169 ALA A CA 1
ATOM 1440 C C . ALA A 1 169 ? -5.166 -13.797 26.255 1.00 62.06 169 ALA A C 1
ATOM 1442 O O . ALA A 1 169 ? -5.896 -12.893 26.651 1.00 62.06 169 ALA A O 1
ATOM 1443 N N . HIS A 1 170 ? -4.939 -14.883 27.004 1.00 62.03 170 HIS A N 1
ATOM 1444 C CA . HIS A 1 170 ? -5.578 -15.111 28.305 1.00 62.03 170 HIS A CA 1
ATOM 1445 C C . HIS A 1 170 ? -5.248 -14.047 29.366 1.00 62.03 170 HIS A C 1
ATOM 1447 O O . HIS A 1 170 ? -6.165 -13.476 29.953 1.00 62.03 170 HIS A O 1
ATOM 1453 N N . LYS A 1 171 ? -3.964 -13.724 29.585 1.00 63.84 171 LYS A N 1
ATOM 1454 C CA . LYS A 1 171 ? -3.561 -12.686 30.561 1.00 63.84 171 LYS A CA 1
ATOM 1455 C C . LYS A 1 171 ? -4.084 -11.310 30.151 1.00 63.84 171 LYS A C 1
ATOM 1457 O O . LYS A 1 171 ? -4.478 -10.498 30.984 1.00 63.84 171 LYS A O 1
ATOM 1462 N N . TRP A 1 172 ? -4.107 -11.069 28.845 1.00 66.88 172 TRP A N 1
ATOM 1463 C CA . TRP A 1 172 ? -4.624 -9.842 28.262 1.00 66.88 172 TRP A CA 1
ATOM 1464 C C . TRP A 1 172 ? -6.137 -9.688 28.468 1.00 66.88 172 TRP A C 1
ATOM 1466 O O . TRP A 1 172 ? -6.588 -8.618 28.879 1.00 66.88 172 TRP A O 1
ATOM 1476 N N . HIS A 1 173 ? -6.914 -10.756 28.263 1.00 70.94 173 HIS A N 1
ATOM 1477 C CA . HIS A 1 173 ? -8.356 -10.757 28.512 1.00 70.94 173 HIS A CA 1
ATOM 1478 C C . HIS A 1 173 ? -8.686 -10.422 29.968 1.00 70.94 173 HIS A C 1
ATOM 1480 O O . HIS A 1 173 ? -9.579 -9.614 30.211 1.00 70.94 173 HIS A O 1
ATOM 1486 N N . GLU A 1 174 ? -7.945 -10.977 30.929 1.00 72.81 174 GLU A N 1
ATOM 1487 C CA . GLU A 1 174 ? -8.147 -10.697 32.355 1.00 72.81 174 GLU A CA 1
ATOM 1488 C C . GLU A 1 174 ? -7.849 -9.234 32.711 1.00 72.81 174 GLU A C 1
ATOM 1490 O O . GLU A 1 174 ? -8.653 -8.577 33.378 1.00 72.81 174 GLU A O 1
ATOM 1495 N N . TRP A 1 175 ? -6.723 -8.692 32.231 1.00 72.50 175 TRP A N 1
ATOM 1496 C CA . TRP A 1 175 ? -6.347 -7.298 32.484 1.00 72.50 175 TRP A CA 1
ATOM 1497 C C . TRP A 1 175 ? -7.329 -6.309 31.861 1.00 72.50 175 TRP A C 1
ATOM 1499 O O . TRP A 1 175 ? -7.684 -5.308 32.488 1.00 72.50 175 TRP A O 1
ATOM 1509 N N . MET A 1 176 ? -7.802 -6.587 30.646 1.00 78.38 176 MET A N 1
ATOM 1510 C CA . MET A 1 176 ? -8.798 -5.735 30.006 1.00 78.38 176 MET A CA 1
ATOM 1511 C C . MET A 1 176 ? -10.165 -5.850 30.666 1.00 78.38 176 MET A C 1
ATOM 1513 O O . MET A 1 176 ? -10.783 -4.818 30.911 1.00 78.38 176 MET A O 1
ATOM 1517 N N . ALA A 1 177 ? -10.597 -7.055 31.045 1.00 83.75 177 ALA A N 1
ATOM 1518 C CA . ALA A 1 177 ? -11.848 -7.252 31.771 1.00 83.75 177 ALA A CA 1
ATOM 1519 C C . ALA A 1 177 ? -11.860 -6.496 33.108 1.00 83.75 177 ALA A C 1
ATOM 1521 O O . ALA A 1 177 ? -12.866 -5.883 33.464 1.00 83.75 177 ALA A O 1
ATOM 1522 N N . GLU A 1 178 ? -10.746 -6.476 33.846 1.00 86.75 178 GLU A N 1
ATOM 1523 C CA . GLU A 1 178 ? -10.638 -5.661 35.058 1.00 86.75 178 GLU A CA 1
ATOM 1524 C C . GLU A 1 178 ? -10.737 -4.167 34.746 1.00 86.75 178 GLU A C 1
ATOM 1526 O O . GLU A 1 178 ? -11.488 -3.433 35.389 1.00 86.75 178 GLU A O 1
ATOM 1531 N N . SER A 1 179 ? -10.030 -3.717 33.712 1.00 88.50 179 SER A N 1
ATOM 1532 C CA . SER A 1 179 ? -10.046 -2.319 33.299 1.00 88.50 179 SER A CA 1
ATOM 1533 C C . SER A 1 179 ? -11.440 -1.838 32.881 1.00 88.50 179 SER A C 1
ATOM 1535 O O . SER A 1 179 ? -11.904 -0.795 33.347 1.00 88.50 179 SER A O 1
ATOM 1537 N N . HIS A 1 180 ? -12.143 -2.634 32.075 1.00 91.25 180 HIS A N 1
ATOM 1538 C CA . HIS A 1 180 ? -13.503 -2.361 31.611 1.00 91.25 180 HIS A CA 1
ATOM 1539 C C . HIS A 1 180 ? -14.511 -2.379 32.763 1.00 91.25 180 HIS A C 1
ATOM 1541 O O . HIS A 1 180 ? -15.351 -1.486 32.840 1.00 91.25 180 HIS A O 1
ATOM 1547 N N . ARG A 1 181 ? -14.376 -3.304 33.727 1.00 90.44 181 ARG A N 1
ATOM 1548 C CA . ARG A 1 181 ? -15.200 -3.308 34.953 1.00 90.44 181 ARG A CA 1
ATOM 1549 C C . ARG A 1 181 ? -15.011 -2.041 35.783 1.00 90.44 181 ARG A C 1
ATOM 1551 O O . ARG A 1 181 ? -15.974 -1.535 36.358 1.00 90.44 181 ARG A O 1
ATOM 1558 N N . ARG A 1 182 ? -13.784 -1.513 35.871 1.00 92.12 182 ARG A N 1
ATOM 1559 C CA . ARG A 1 182 ? -13.532 -0.234 36.560 1.00 92.12 182 ARG A CA 1
ATOM 1560 C C . ARG A 1 182 ? -14.186 0.933 35.830 1.00 92.12 182 ARG A C 1
ATOM 1562 O O . ARG A 1 182 ? -14.772 1.781 36.498 1.00 92.12 182 ARG A O 1
ATOM 1569 N N . PHE A 1 183 ? -14.111 0.961 34.500 1.00 93.38 183 PHE A N 1
ATOM 1570 C CA . PHE A 1 183 ? -14.795 1.975 33.701 1.00 93.38 183 PHE A CA 1
ATOM 1571 C C . PHE A 1 183 ? -16.310 1.925 33.918 1.00 93.38 183 PHE A C 1
ATOM 1573 O O . PHE A 1 183 ? -16.897 2.934 34.291 1.00 93.38 183 PHE A O 1
ATOM 1580 N N . GLU A 1 184 ? -16.927 0.746 33.802 1.00 92.50 184 GLU A N 1
ATOM 1581 C CA . GLU A 1 184 ? -18.373 0.578 33.988 1.00 92.50 184 GLU A CA 1
ATOM 1582 C C . GLU A 1 184 ? -18.827 1.030 35.383 1.00 92.50 184 GLU A C 1
ATOM 1584 O O . GLU A 1 184 ? -19.819 1.741 35.509 1.00 92.50 184 GLU A O 1
ATOM 1589 N N . LYS A 1 185 ? -18.060 0.718 36.437 1.00 91.50 185 LYS A N 1
ATOM 1590 C CA . LYS A 1 185 ? -18.363 1.174 37.805 1.00 91.50 185 LYS A CA 1
ATOM 1591 C C . LYS A 1 185 ? -18.270 2.690 37.991 1.00 91.50 185 LYS A C 1
ATOM 1593 O O . LYS A 1 185 ? -19.008 3.232 38.805 1.00 91.50 185 LYS A O 1
ATOM 1598 N N . GLN A 1 186 ? -17.337 3.358 37.313 1.00 90.81 186 GLN A N 1
ATOM 1599 C CA . GLN A 1 186 ? -17.080 4.792 37.509 1.00 90.81 186 GLN A CA 1
ATOM 1600 C C . GLN A 1 186 ? -17.889 5.683 36.566 1.00 90.81 186 GLN A C 1
ATOM 1602 O O . GLN A 1 186 ? -18.234 6.802 36.928 1.00 90.81 186 GLN A O 1
ATOM 1607 N N . VAL A 1 187 ? -18.164 5.192 35.361 1.00 89.25 187 VAL A N 1
ATOM 1608 C CA . VAL A 1 187 ? -18.702 5.971 34.239 1.00 89.25 187 VAL A CA 1
ATOM 1609 C C . VAL A 1 187 ? -20.100 5.480 33.829 1.00 89.25 187 VAL A C 1
ATOM 1611 O O . VAL A 1 187 ? -20.868 6.200 33.190 1.00 89.25 187 VAL A O 1
ATOM 1614 N N . GLY A 1 188 ? -20.475 4.271 34.258 1.00 88.62 188 GLY A N 1
ATOM 1615 C CA . GLY A 1 188 ? -21.843 3.752 34.236 1.00 88.62 188 GLY A CA 1
ATOM 1616 C C . GLY A 1 188 ? -22.302 3.104 32.923 1.00 88.62 188 GLY A C 1
ATOM 1617 O O . GLY A 1 188 ? -23.440 2.623 32.866 1.00 88.62 188 GLY A O 1
ATOM 1618 N N . GLY A 1 189 ? -21.452 3.085 31.892 1.00 92.62 189 GLY A N 1
ATOM 1619 C CA . GLY A 1 189 ? -21.665 2.354 30.641 1.00 92.62 189 GLY A CA 1
ATOM 1620 C C . GLY A 1 189 ? -20.573 1.315 30.380 1.00 92.62 189 GLY A C 1
ATOM 1621 O O . GLY A 1 189 ? -19.475 1.386 30.935 1.00 92.62 189 GLY A O 1
ATOM 1622 N N . ARG A 1 190 ? -20.893 0.321 29.551 1.00 95.19 190 ARG A N 1
ATOM 1623 C CA . ARG A 1 190 ? -19.978 -0.779 29.208 1.00 95.19 190 ARG A CA 1
ATOM 1624 C C . ARG A 1 190 ? -18.865 -0.356 28.250 1.00 95.19 190 ARG A C 1
ATOM 1626 O O . ARG A 1 190 ? -18.943 0.686 27.600 1.00 95.19 190 ARG A O 1
ATOM 1633 N N . VAL A 1 191 ? -17.838 -1.201 28.151 1.00 94.44 191 VAL A N 1
ATOM 1634 C CA . VAL A 1 191 ? -16.781 -1.083 27.139 1.00 94.44 191 VAL A CA 1
ATOM 1635 C C . VAL A 1 191 ? -16.912 -2.212 26.120 1.00 94.44 191 VAL A C 1
ATOM 1637 O O . VAL A 1 191 ? -17.084 -3.368 26.502 1.00 94.44 191 VAL A O 1
ATOM 1640 N N . PHE A 1 192 ? -16.812 -1.884 24.833 1.00 93.44 192 PHE A N 1
ATOM 1641 C CA . PHE A 1 192 ? -16.897 -2.843 23.732 1.00 93.44 192 PHE A CA 1
ATOM 1642 C C . PHE A 1 192 ? -15.598 -2.893 22.936 1.00 93.44 192 PHE A C 1
ATOM 1644 O O . PHE A 1 192 ? -15.007 -1.858 22.623 1.00 93.44 192 PHE A O 1
ATOM 1651 N N . ILE A 1 193 ? -15.172 -4.104 22.574 1.00 90.75 193 ILE A N 1
ATOM 1652 C CA . ILE A 1 193 ? -13.998 -4.326 21.728 1.00 90.75 193 ILE A CA 1
ATOM 1653 C C . ILE A 1 193 ? -14.472 -4.544 20.294 1.00 90.75 193 ILE A C 1
ATOM 1655 O O . ILE A 1 193 ? -15.204 -5.487 19.999 1.00 90.75 193 ILE A O 1
ATOM 1659 N N . VAL A 1 194 ? -14.023 -3.681 19.396 1.00 90.19 194 VAL A N 1
ATOM 1660 C CA . VAL A 1 194 ? -14.256 -3.763 17.960 1.00 90.19 194 VAL A CA 1
ATOM 1661 C C . VAL A 1 194 ? -13.004 -4.33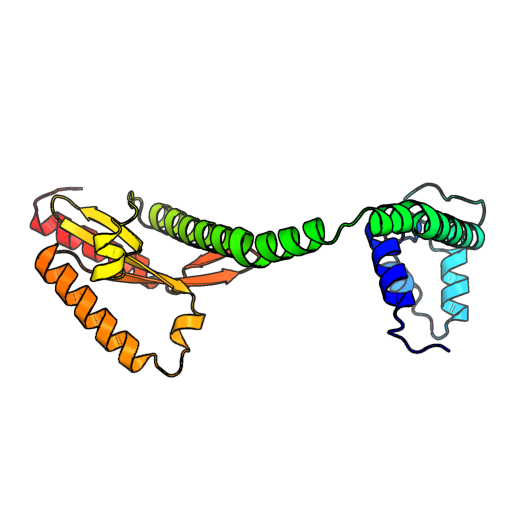7 17.317 1.00 90.19 194 VAL A C 1
ATOM 1663 O O . VAL A 1 194 ? -11.921 -3.751 17.378 1.00 90.19 194 VAL A O 1
ATOM 1666 N N . PHE A 1 195 ? -13.150 -5.500 16.698 1.00 89.06 195 PHE A N 1
ATOM 1667 C CA . PHE A 1 195 ? -12.111 -6.101 15.887 1.00 89.06 195 PHE A CA 1
ATOM 1668 C C . PHE A 1 195 ? -12.200 -5.573 14.463 1.00 89.06 195 PHE A C 1
ATOM 1670 O O . PHE A 1 195 ? -13.280 -5.498 13.885 1.00 89.06 195 PHE A O 1
ATOM 1677 N N . SER A 1 196 ? -11.061 -5.230 13.870 1.00 85.62 196 SER A N 1
ATOM 1678 C CA . SER A 1 196 ? -10.983 -4.788 12.480 1.00 85.62 196 SER A CA 1
ATOM 1679 C C . SER A 1 196 ? -10.037 -5.655 11.653 1.00 85.62 196 SER A C 1
ATOM 1681 O O . SER A 1 196 ? -8.964 -6.062 12.111 1.00 85.62 196 SER A O 1
ATOM 1683 N N . ILE A 1 197 ? -10.429 -5.935 10.411 1.00 86.88 197 ILE A N 1
ATOM 1684 C CA . ILE A 1 197 ? -9.642 -6.695 9.435 1.00 86.88 197 ILE A CA 1
ATOM 1685 C C . ILE A 1 197 ? -9.400 -5.852 8.187 1.00 86.88 197 ILE A C 1
ATOM 1687 O O . ILE A 1 197 ? -10.277 -5.110 7.749 1.00 86.88 197 ILE A O 1
ATOM 1691 N N . LYS A 1 198 ? -8.199 -5.944 7.611 1.00 81.25 198 LYS A N 1
ATOM 1692 C CA . LYS A 1 198 ? -7.874 -5.269 6.352 1.00 81.25 198 LYS A CA 1
ATOM 1693 C C . LYS A 1 198 ? -8.403 -6.096 5.174 1.00 81.25 198 LYS A C 1
ATOM 1695 O O . LYS A 1 198 ? -8.004 -7.246 5.019 1.00 81.25 198 LYS A O 1
ATOM 1700 N N . LYS A 1 199 ? -9.259 -5.499 4.341 1.00 76.38 199 LYS A N 1
ATOM 1701 C CA . LYS A 1 199 ? -9.829 -6.075 3.116 1.00 76.38 199 LYS A CA 1
ATOM 1702 C C . LYS A 1 199 ? -9.783 -5.042 1.984 1.00 76.38 199 LYS A C 1
ATOM 1704 O O . LYS A 1 199 ? -10.276 -3.928 2.145 1.00 76.38 199 LYS A O 1
ATOM 1709 N N . ASP A 1 200 ? -9.149 -5.395 0.866 1.00 64.19 200 ASP A N 1
ATOM 1710 C CA . ASP A 1 200 ? -9.105 -4.591 -0.370 1.00 64.19 200 ASP A CA 1
ATOM 1711 C C . ASP A 1 200 ? -8.753 -3.105 -0.141 1.00 64.19 200 ASP A C 1
ATOM 1713 O O . ASP A 1 200 ? -9.432 -2.196 -0.607 1.00 64.19 200 ASP A O 1
ATOM 1717 N N . ASN A 1 201 ? -7.681 -2.860 0.626 1.00 69.06 201 ASN A N 1
ATOM 1718 C CA . ASN A 1 201 ? -7.176 -1.542 1.060 1.00 69.06 201 ASN A CA 1
ATOM 1719 C C . ASN A 1 201 ? -8.020 -0.754 2.075 1.00 69.06 201 ASN A C 1
ATOM 1721 O O . ASN A 1 201 ? -7.575 0.302 2.520 1.00 69.06 201 ASN A O 1
ATOM 1725 N N . THR A 1 202 ? -9.158 -1.277 2.525 1.00 69.75 202 THR A N 1
ATOM 1726 C CA . THR A 1 202 ? -9.953 -0.693 3.619 1.00 69.75 202 THR A CA 1
ATOM 1727 C C . THR A 1 202 ? -9.895 -1.585 4.857 1.00 69.75 202 THR A C 1
ATOM 1729 O O . THR A 1 202 ? -9.608 -2.777 4.758 1.00 69.75 202 THR A O 1
ATOM 1732 N N . ARG A 1 203 ? -10.120 -1.034 6.054 1.00 79.94 203 ARG A N 1
ATOM 1733 C CA . ARG A 1 203 ? -10.413 -1.864 7.232 1.00 79.94 203 ARG A CA 1
ATOM 1734 C C . ARG A 1 203 ? -11.914 -1.983 7.394 1.00 79.94 203 ARG A C 1
ATOM 1736 O O . ARG A 1 203 ? -12.602 -0.989 7.223 1.00 79.94 203 ARG A O 1
ATOM 1743 N N . GLN A 1 204 ? -12.391 -3.167 7.744 1.00 85.06 204 GLN A N 1
ATOM 1744 C CA . GLN A 1 204 ? -13.798 -3.447 8.023 1.00 85.06 204 GLN A CA 1
ATOM 1745 C C . GLN A 1 204 ? -13.934 -4.006 9.437 1.00 85.06 204 GLN A C 1
ATOM 1747 O O . GLN A 1 204 ? -13.007 -4.657 9.931 1.00 85.06 204 GLN A O 1
ATOM 1752 N N . ILE A 1 205 ? -15.073 -3.753 10.082 1.00 87.94 205 ILE A N 1
ATOM 1753 C CA . ILE A 1 205 ? -15.423 -4.379 11.364 1.00 87.94 205 ILE A CA 1
ATOM 1754 C C . ILE A 1 205 ? -15.561 -5.890 11.143 1.00 87.94 205 ILE A C 1
ATOM 1756 O O . ILE A 1 205 ? -16.294 -6.337 10.265 1.00 87.94 205 ILE A O 1
ATOM 1760 N N . ALA A 1 206 ? -14.818 -6.670 11.921 1.00 87.88 206 ALA A N 1
ATOM 1761 C CA . ALA A 1 206 ? -14.723 -8.122 11.813 1.00 87.88 206 ALA A CA 1
ATOM 1762 C C . ALA A 1 206 ? -15.670 -8.865 12.769 1.00 87.88 206 ALA A C 1
ATOM 1764 O O . ALA A 1 206 ? -15.898 -10.055 12.579 1.00 87.88 206 ALA A O 1
ATOM 1765 N N . ASN A 1 207 ? -16.210 -8.172 13.772 1.00 89.69 207 ASN A N 1
ATOM 1766 C CA . ASN A 1 207 ? -17.187 -8.678 14.734 1.00 89.69 207 ASN A CA 1
ATOM 1767 C C . ASN A 1 207 ? -18.473 -7.828 14.687 1.00 89.69 207 ASN A C 1
ATOM 1769 O O . ASN A 1 207 ? -18.716 -7.021 15.585 1.00 89.69 207 ASN A O 1
ATOM 1773 N N . PRO A 1 208 ? -19.270 -7.916 13.606 1.00 87.50 208 PRO A N 1
ATOM 1774 C CA . PRO A 1 208 ? -20.424 -7.040 13.392 1.00 87.50 208 PRO A CA 1
ATOM 1775 C C . PRO A 1 208 ? -21.466 -7.095 14.520 1.00 87.50 208 PRO A C 1
ATOM 1777 O O . PRO A 1 208 ? -22.144 -6.098 14.753 1.00 87.50 208 PRO A O 1
ATOM 1780 N N . GLU A 1 209 ? -21.549 -8.196 15.270 1.00 91.38 209 GLU A N 1
ATOM 1781 C CA . GLU A 1 209 ? -22.422 -8.354 16.438 1.00 91.38 209 GLU A CA 1
ATOM 1782 C C . GLU A 1 209 ? -22.162 -7.314 17.541 1.00 91.38 209 GLU A C 1
ATOM 1784 O O . GLU A 1 209 ? -23.057 -6.992 18.324 1.00 91.38 209 GLU A O 1
ATOM 1789 N N . VAL A 1 210 ? -20.956 -6.729 17.583 1.00 92.25 210 VAL A N 1
ATOM 1790 C CA . VAL A 1 210 ? -20.622 -5.658 18.532 1.00 92.25 210 VAL A CA 1
ATOM 1791 C C . VAL A 1 210 ? -21.486 -4.418 18.320 1.00 92.25 210 VAL A C 1
ATOM 1793 O O . VAL A 1 210 ? -21.787 -3.710 19.275 1.00 92.25 210 VAL A O 1
ATOM 1796 N N . VAL A 1 211 ? -21.914 -4.160 17.083 1.00 93.00 211 VAL A N 1
ATOM 1797 C CA . VAL A 1 211 ? -22.752 -3.007 16.741 1.00 93.00 211 VAL A CA 1
ATOM 1798 C C . VAL A 1 211 ? -24.111 -3.138 17.418 1.00 93.00 211 VAL A C 1
ATOM 1800 O O . VAL A 1 211 ? -24.585 -2.183 18.032 1.00 93.00 211 VAL A O 1
ATOM 1803 N N . ASP A 1 212 ? -24.713 -4.324 17.363 1.00 93.62 212 ASP A N 1
ATOM 1804 C CA . ASP A 1 212 ? -26.001 -4.583 18.005 1.00 93.62 212 ASP A CA 1
ATOM 1805 C C . ASP A 1 212 ? -25.878 -4.525 19.530 1.00 93.62 212 ASP A C 1
ATOM 1807 O O . ASP A 1 212 ? -26.686 -3.866 20.184 1.00 93.62 212 ASP A O 1
ATOM 1811 N N . ALA A 1 213 ? -24.800 -5.076 20.093 1.00 95.19 213 ALA A N 1
ATOM 1812 C CA . ALA A 1 213 ? -24.533 -4.989 21.527 1.00 95.19 213 ALA A CA 1
ATOM 1813 C C . ALA A 1 213 ? -24.363 -3.533 22.016 1.00 95.19 213 ALA A C 1
ATOM 1815 O O . ALA A 1 213 ? -24.849 -3.168 23.091 1.00 95.19 213 ALA A O 1
ATOM 1816 N N . ILE A 1 214 ? -23.721 -2.671 21.217 1.00 95.50 214 ILE A N 1
ATOM 1817 C CA . ILE A 1 214 ? -23.615 -1.235 21.512 1.00 95.50 214 ILE A CA 1
ATOM 1818 C C . ILE A 1 214 ? -24.995 -0.563 21.434 1.00 95.50 214 ILE A C 1
ATOM 1820 O O . ILE A 1 214 ? -25.325 0.238 22.310 1.00 95.50 214 ILE A O 1
ATOM 1824 N N . ARG A 1 215 ? -25.831 -0.889 20.435 1.00 95.06 215 ARG A N 1
ATOM 1825 C CA . ARG A 1 215 ? -27.203 -0.348 20.327 1.00 95.06 215 ARG A CA 1
ATOM 1826 C C . ARG A 1 215 ? -28.057 -0.714 21.538 1.00 95.06 215 ARG A C 1
ATOM 1828 O O . ARG A 1 215 ? -28.755 0.145 22.075 1.00 95.06 215 ARG A O 1
ATOM 1835 N N . GLU A 1 216 ? -27.983 -1.963 21.985 1.00 95.88 216 GLU A N 1
ATOM 1836 C CA . GLU A 1 216 ? -28.690 -2.430 23.180 1.00 95.88 216 GLU A CA 1
ATOM 1837 C C . GLU A 1 216 ? -28.261 -1.662 24.432 1.00 95.88 216 GLU A C 1
ATOM 1839 O O . GLU A 1 216 ? -29.108 -1.264 25.238 1.00 95.88 216 GLU A O 1
ATOM 1844 N N . GLU A 1 217 ? -26.961 -1.398 24.576 1.00 95.88 217 GLU A N 1
ATOM 1845 C CA . GLU A 1 217 ? -26.430 -0.616 25.689 1.00 95.88 217 GLU A CA 1
ATOM 1846 C C . GLU A 1 217 ? -26.890 0.845 25.637 1.00 95.88 217 GLU A C 1
ATOM 1848 O O . GLU A 1 217 ? -27.319 1.387 26.657 1.00 95.88 217 GLU A O 1
ATOM 1853 N N . ILE A 1 218 ? -26.892 1.474 24.457 1.00 94.06 218 ILE A N 1
ATOM 1854 C CA . ILE A 1 218 ? -27.454 2.822 24.276 1.00 94.06 218 ILE A CA 1
ATOM 1855 C C . ILE A 1 218 ? -28.923 2.839 24.718 1.00 94.06 218 ILE A C 1
ATOM 1857 O O . ILE A 1 218 ? -29.329 3.714 25.488 1.00 94.06 218 ILE A O 1
ATOM 1861 N N . ALA A 1 219 ? -29.720 1.860 24.280 1.00 93.56 219 ALA A N 1
ATOM 1862 C CA . ALA A 1 219 ? -31.131 1.761 24.639 1.00 93.56 219 ALA A CA 1
ATOM 1863 C C . ALA A 1 219 ? -31.333 1.546 26.149 1.00 93.56 219 ALA A C 1
ATOM 1865 O O . ALA A 1 219 ? -32.204 2.178 26.752 1.00 93.56 219 ALA A O 1
ATOM 1866 N N . ARG A 1 220 ? -30.516 0.694 26.786 1.00 94.56 220 ARG A N 1
ATOM 1867 C CA . ARG A 1 220 ? -30.526 0.495 28.244 1.00 94.56 220 ARG A CA 1
ATOM 1868 C C . ARG A 1 220 ? -30.258 1.807 28.979 1.00 94.56 220 ARG A C 1
ATOM 1870 O O . ARG A 1 220 ? -31.032 2.179 29.859 1.00 94.56 220 ARG A O 1
ATOM 1877 N N . LEU A 1 221 ? -29.204 2.522 28.588 1.00 93.00 221 LEU A N 1
ATOM 1878 C CA . LEU A 1 221 ? -28.799 3.773 29.225 1.00 93.00 221 LEU A CA 1
ATOM 1879 C C . LEU A 1 221 ? -29.830 4.896 29.053 1.00 93.00 221 LEU A C 1
ATOM 1881 O O . LEU A 1 221 ? -30.057 5.652 30.001 1.00 93.00 221 LEU A O 1
ATOM 1885 N N . ARG A 1 222 ? -30.495 4.979 27.891 1.00 90.62 222 ARG A N 1
ATOM 1886 C CA . ARG A 1 222 ? -31.603 5.921 27.649 1.00 90.62 222 ARG A CA 1
ATOM 1887 C C . ARG A 1 222 ? -32.811 5.634 28.543 1.00 90.62 222 ARG A C 1
ATOM 1889 O O . ARG A 1 222 ? -33.320 6.558 29.177 1.00 90.62 222 ARG A O 1
ATOM 1896 N N . ARG A 1 223 ? -33.214 4.359 28.665 1.00 88.75 223 ARG A N 1
ATOM 1897 C CA . ARG A 1 223 ? -34.325 3.938 29.544 1.00 88.75 223 ARG A CA 1
ATOM 1898 C C . ARG A 1 223 ? -34.074 4.294 31.006 1.00 88.75 223 ARG A C 1
ATOM 1900 O O . ARG A 1 223 ? -34.980 4.776 31.675 1.00 88.75 223 ARG A O 1
ATOM 1907 N N . GLU A 1 224 ? -32.851 4.101 31.490 1.00 82.56 224 GLU A N 1
ATOM 1908 C CA . GLU A 1 224 ? -32.484 4.417 32.876 1.00 82.56 224 GLU A CA 1
ATOM 1909 C C . GLU A 1 224 ? -32.497 5.924 33.196 1.00 82.56 224 GLU A C 1
ATOM 1911 O O . GLU A 1 224 ? -32.599 6.281 34.366 1.00 82.56 224 GLU A O 1
ATOM 1916 N N . HIS A 1 225 ? -32.432 6.804 32.187 1.00 69.00 225 HIS A N 1
ATOM 1917 C CA . HIS A 1 225 ? -32.466 8.266 32.362 1.00 69.00 225 HIS A CA 1
ATOM 1918 C C . HIS A 1 225 ? -33.790 8.918 31.943 1.00 69.00 225 HIS A C 1
ATOM 1920 O O . HIS A 1 225 ? -33.891 10.142 31.965 1.00 69.00 225 HIS A O 1
ATOM 1926 N N . GLY A 1 226 ? -34.800 8.143 31.535 1.00 63.72 226 GLY A N 1
ATOM 1927 C CA . GLY A 1 226 ? -36.067 8.705 31.052 1.00 63.72 226 GLY A CA 1
ATOM 1928 C C . GLY A 1 226 ? -35.936 9.539 29.768 1.00 63.72 226 GLY A C 1
ATOM 1929 O O . GLY A 1 226 ? -36.807 10.357 29.481 1.00 63.72 226 GLY A O 1
ATOM 1930 N N . LEU A 1 227 ? -34.862 9.347 28.993 1.00 61.53 227 LEU A N 1
ATOM 1931 C CA . LEU A 1 227 ? -34.686 9.971 27.682 1.00 61.53 227 LEU A CA 1
ATOM 1932 C C . LEU A 1 227 ? -35.499 9.153 26.663 1.00 61.53 227 LEU A C 1
ATOM 1934 O O . LEU A 1 227 ? -35.147 8.007 26.380 1.00 61.53 227 LEU A O 1
ATOM 1938 N N . SER A 1 228 ? -36.612 9.707 26.172 1.00 50.59 228 SER A N 1
ATOM 1939 C CA . SER A 1 228 ? -37.376 9.132 25.048 1.00 50.59 228 SER A CA 1
ATOM 1940 C C . SER A 1 228 ? -36.686 9.440 23.713 1.00 50.59 228 SER A C 1
ATOM 1942 O O . SER A 1 228 ? -35.877 10.365 23.653 1.00 50.59 228 SER A O 1
ATOM 1944 N N . GLU A 1 229 ? -36.941 8.588 22.709 1.00 52.81 229 GLU A N 1
ATOM 1945 C CA . GLU A 1 229 ? -36.283 8.567 21.386 1.00 52.81 229 GLU A CA 1
ATOM 1946 C C . GLU A 1 229 ? -36.247 9.910 20.649 1.00 52.81 229 GLU A C 1
ATOM 1948 O O . GLU A 1 229 ? -37.272 10.629 20.652 1.00 52.81 229 GLU A O 1
#

pLDDT: mean 88.84, std 11.56, range [43.28, 98.5]

Secondary structure (DSSP, 8-state):
-PPTT-HHHHHHHHHHHHTTTTSHHHH--HHHHHHHH--SSHHHHHHHHHHH---SS--SSSSHHHHHHHHHHHHHHIIIIIIHHHHHH--HHHHHHHHHIIIIIHHHHHHHHHHHHHHHHHHHHHTS--EEPPHHHHHHH--SEEEEETTEEEEEEEEEGGGGG-TTHHHHHHHHHHHHHHHHHHHEEEEEEEEEEEETTEEEES-THHHHHHHHHHHHHHHHTT---

Sequence (229 aa):
MEPRGSSKEWILNIAFNRWQYNRPHYVGKLSESIRECAPRTLEEWERYYFEKVRPTQKMLADTMEEHLNEIGRRLYVKISEQLRAEIEAITEEDCIQYVYEVVIKRTFEGYLREKKTVYEQLETLLQVKMEPAPDEWDRKYNIDFYIKVGERYIGIQNKPVSYAQLPEAHKWHEWMAESHRRFEKQVGGRVFIVFSIKKDNTRQIANPEVVDAIREEIARLRREHGLSE